Protein AF-A0A1Q3CT31-F1 (afdb_monomer)

Sequence (196 aa):
MGNCLRGSKNRRSTAGIAPYDNIRNSIVVDLRSGPEGCLLTTYIRFALEYKYASYRILPGYERPAVSIGTETVSGGREAMLRLIESRFPEPRFKDSNESLEETTPLVVRVAWLQHSSIVVHLGCFVRWTEDLSTRGGLWSVDPAVGSPRMEVRKFEEFYSVLLEVMLEHAQMEERVIFPLLTKADPDNSYIYIYNL

Organism: Cephalotus follicularis (NCBI:txid3775)

Mean predicted aligned error: 11.55 Å

Foldseek 3Di:
DDDDDDDDDDDPPPPPFDCVCLLEPPWEKEKADEPPPPLLSLLLVLLCLLLSYHYDYDHDYHWIWIDTPPDIDTHDSVVSSVVCCVVRVPPPPPPCPPPAPPPRDSLVSSLVSLVSSLVVLVVSLVVLVVVLVVCPPPQPADVVCGGPVSNVVVSVVSVVSSVVSVVVNVVSCVPPVLVVVCVVPVVCNVVVVPPD

Structure (mmCIF, N/CA/C/O backbone):
data_AF-A0A1Q3CT31-F1
#
_entry.id   AF-A0A1Q3CT31-F1
#
loop_
_atom_site.group_PDB
_atom_site.id
_atom_site.type_symbol
_atom_site.label_atom_id
_atom_site.label_alt_id
_atom_site.label_comp_id
_atom_site.label_asym_id
_atom_site.label_entity_id
_atom_site.label_seq_id
_atom_site.pdbx_PDB_ins_code
_atom_site.Cartn_x
_atom_site.Cartn_y
_atom_site.Cartn_z
_atom_site.occupancy
_atom_site.B_iso_or_equiv
_atom_site.auth_seq_id
_atom_site.auth_comp_id
_atom_site.auth_asym_id
_atom_site.auth_atom_id
_atom_site.pdbx_PDB_model_num
ATOM 1 N N . MET A 1 1 ? 13.045 -0.557 -62.867 1.00 42.22 1 MET A N 1
ATOM 2 C CA . MET A 1 1 ? 13.213 -1.203 -61.546 1.00 42.22 1 MET A CA 1
ATOM 3 C C . MET A 1 1 ? 12.584 -0.264 -60.513 1.00 42.22 1 MET A C 1
ATOM 5 O O . MET A 1 1 ? 13.185 0.751 -60.227 1.00 42.22 1 MET A O 1
ATOM 9 N N . GLY A 1 2 ? 11.346 -0.372 -60.036 1.00 33.56 2 GLY A N 1
ATOM 10 C CA . GLY A 1 2 ? 10.406 -1.487 -59.998 1.00 33.56 2 GLY A CA 1
ATOM 11 C C . GLY A 1 2 ? 10.249 -2.029 -58.571 1.00 33.56 2 GLY A C 1
ATOM 12 O O . GLY A 1 2 ? 10.716 -3.134 -58.364 1.00 33.56 2 GLY A O 1
ATOM 13 N N . ASN A 1 3 ? 9.596 -1.250 -57.681 1.00 39.12 3 ASN A N 1
ATOM 14 C CA . ASN A 1 3 ? 8.862 -1.622 -56.443 1.00 39.12 3 ASN A CA 1
ATOM 15 C C . ASN A 1 3 ? 9.601 -2.463 -55.366 1.00 39.12 3 ASN A C 1
ATOM 17 O O . ASN A 1 3 ? 10.526 -3.193 -55.656 1.00 39.12 3 ASN A O 1
ATOM 21 N N . CYS A 1 4 ? 9.270 -2.525 -54.076 1.00 35.66 4 CYS A N 1
ATOM 22 C CA . CYS A 1 4 ? 8.401 -1.842 -53.117 1.00 35.66 4 CYS A CA 1
ATOM 23 C C . CYS A 1 4 ? 8.688 -2.564 -51.788 1.00 35.66 4 CYS A C 1
ATOM 25 O O . CYS A 1 4 ? 8.508 -3.771 -51.759 1.00 35.66 4 CYS A O 1
ATOM 27 N N . LEU A 1 5 ? 8.999 -1.868 -50.691 1.00 40.53 5 LEU A N 1
ATOM 28 C CA . LEU A 1 5 ? 8.470 -2.231 -49.368 1.00 40.53 5 LEU A CA 1
ATOM 29 C C . LEU A 1 5 ? 8.248 -0.950 -48.563 1.00 40.53 5 LEU A C 1
ATOM 31 O O . LEU A 1 5 ? 9.139 -0.352 -47.969 1.00 40.53 5 LEU A O 1
ATOM 35 N N . ARG A 1 6 ? 6.992 -0.519 -48.627 1.00 43.38 6 ARG A N 1
ATOM 36 C CA . ARG A 1 6 ? 6.331 0.397 -47.708 1.00 43.38 6 ARG A CA 1
ATOM 37 C C . ARG A 1 6 ? 5.970 -0.425 -46.461 1.00 43.38 6 ARG A C 1
ATOM 39 O O . ARG A 1 6 ? 5.387 -1.492 -46.611 1.00 43.38 6 ARG A O 1
ATOM 46 N N . GLY A 1 7 ? 6.257 0.092 -45.269 1.00 29.03 7 GLY A N 1
ATOM 47 C CA . GLY A 1 7 ? 5.858 -0.483 -43.974 1.00 29.03 7 GLY A CA 1
ATOM 48 C C . GLY A 1 7 ? 7.046 -0.438 -43.011 1.00 29.03 7 GLY A C 1
ATOM 49 O O . GLY A 1 7 ? 8.056 -1.057 -43.281 1.00 29.03 7 GLY A O 1
ATOM 50 N N . SER A 1 8 ? 7.081 0.327 -41.925 1.00 32.81 8 SER A N 1
ATOM 51 C CA . SER A 1 8 ? 6.016 0.784 -41.043 1.00 32.81 8 SER A CA 1
ATOM 52 C C . SER A 1 8 ? 6.408 2.143 -40.446 1.00 32.81 8 SER A C 1
ATOM 54 O O . SER A 1 8 ? 7.453 2.275 -39.814 1.00 32.81 8 SER A O 1
ATOM 56 N N . LYS A 1 9 ? 5.553 3.160 -40.610 1.00 42.78 9 LYS A N 1
ATOM 57 C CA . LYS A 1 9 ? 5.386 4.171 -39.559 1.00 42.78 9 LYS A CA 1
ATOM 58 C C . LYS A 1 9 ? 4.711 3.443 -38.391 1.00 42.78 9 LYS A C 1
ATOM 60 O O . LYS A 1 9 ? 3.714 2.776 -38.643 1.00 42.78 9 LYS A O 1
ATOM 65 N N . ASN A 1 10 ? 5.206 3.638 -37.166 1.00 35.88 10 ASN A N 1
ATOM 66 C CA . ASN A 1 10 ? 4.817 2.986 -35.897 1.00 35.88 10 ASN A CA 1
ATOM 67 C C . ASN A 1 10 ? 5.681 1.747 -35.602 1.00 35.88 10 ASN A C 1
ATOM 69 O O . ASN A 1 10 ? 5.780 0.849 -36.427 1.00 35.88 10 ASN A O 1
ATOM 73 N N . ARG A 1 11 ? 6.352 1.629 -34.457 1.00 37.84 11 ARG A N 1
ATOM 74 C CA . ARG A 1 11 ? 6.007 2.116 -33.120 1.00 37.84 11 ARG A CA 1
ATOM 75 C C . ARG A 1 11 ? 7.223 2.779 -32.463 1.00 37.84 11 ARG A C 1
ATOM 77 O O . ARG A 1 11 ? 8.225 2.119 -32.224 1.00 37.84 11 ARG A O 1
ATOM 84 N N . ARG A 1 12 ? 7.080 4.028 -32.009 1.00 39.06 12 ARG A N 1
ATOM 85 C CA . ARG A 1 12 ? 7.527 4.296 -30.637 1.00 39.06 12 ARG A CA 1
ATOM 86 C C . ARG A 1 12 ? 6.711 3.325 -29.788 1.00 39.06 12 ARG A C 1
ATOM 88 O O . ARG A 1 12 ? 5.514 3.547 -29.641 1.00 39.06 12 ARG A O 1
ATOM 95 N N . SER A 1 13 ? 7.284 2.215 -29.343 1.00 32.41 13 SER A N 1
ATOM 96 C CA . SER A 1 13 ? 6.741 1.532 -28.167 1.00 32.41 13 SER A CA 1
ATOM 97 C C . SER A 1 13 ? 7.065 2.504 -27.028 1.00 32.41 13 SER A C 1
ATOM 99 O O . SER A 1 13 ? 8.228 2.639 -26.684 1.00 32.41 13 SER A O 1
ATOM 101 N N . THR A 1 14 ? 6.222 3.475 -26.649 1.00 44.88 14 THR A N 1
ATOM 102 C CA . THR A 1 14 ? 4.917 3.334 -25.969 1.00 44.88 14 THR A CA 1
ATOM 103 C C . THR A 1 14 ? 4.876 2.189 -24.977 1.00 44.88 14 THR A C 1
ATOM 105 O O . THR A 1 14 ? 3.995 1.345 -24.967 1.00 44.88 14 THR A O 1
ATOM 108 N N . ALA A 1 15 ? 5.847 2.244 -24.085 1.00 34.91 15 ALA A N 1
ATOM 109 C CA . ALA A 1 15 ? 5.755 1.729 -22.743 1.00 34.91 15 ALA A CA 1
ATOM 110 C C . ALA A 1 15 ? 6.447 2.817 -21.901 1.00 34.91 15 ALA A C 1
ATOM 112 O O . ALA A 1 15 ? 7.657 2.828 -21.793 1.00 34.91 15 ALA A O 1
ATOM 113 N N . GLY A 1 16 ? 5.796 3.839 -21.338 1.00 40.78 16 GLY A N 1
ATOM 114 C CA . GLY A 1 16 ? 4.698 3.699 -20.376 1.00 40.78 16 GLY A CA 1
ATOM 115 C C . GLY A 1 16 ? 4.977 2.671 -19.266 1.00 40.78 16 GLY A C 1
ATOM 116 O O . GLY A 1 16 ? 4.060 2.294 -18.548 1.00 40.78 16 GLY A O 1
ATOM 117 N N . ILE A 1 17 ? 6.197 2.130 -19.196 1.00 45.19 17 ILE A N 1
ATOM 118 C CA . ILE A 1 17 ? 6.613 1.024 -18.336 1.00 45.19 17 ILE A CA 1
ATOM 119 C C . ILE A 1 17 ? 8.055 1.321 -17.934 1.00 45.19 17 ILE A C 1
ATOM 121 O O . ILE A 1 17 ? 8.998 0.638 -18.305 1.00 45.19 17 ILE A O 1
ATOM 125 N N . ALA A 1 18 ? 8.238 2.399 -17.191 1.00 42.25 18 ALA A N 1
ATOM 126 C CA . ALA A 1 18 ? 9.192 2.333 -16.110 1.00 42.25 18 ALA A CA 1
ATOM 127 C C . ALA A 1 18 ? 8.338 2.480 -14.853 1.00 42.25 18 ALA A C 1
ATOM 129 O O . ALA A 1 18 ? 7.886 3.586 -14.558 1.00 42.25 18 ALA A O 1
ATOM 130 N N . PRO A 1 19 ? 8.103 1.392 -14.099 1.00 47.16 19 PRO A N 1
ATOM 131 C CA . PRO A 1 19 ? 7.555 1.486 -12.750 1.00 47.16 19 PRO A CA 1
ATOM 132 C C . PRO A 1 19 ? 8.351 2.478 -11.896 1.00 47.16 19 PRO A C 1
ATOM 134 O O . PRO A 1 19 ? 7.841 2.970 -10.905 1.00 47.16 19 PRO A O 1
ATOM 137 N N . TYR A 1 20 ? 9.577 2.823 -12.305 1.00 46.69 20 TYR A N 1
ATOM 138 C CA . TYR A 1 20 ? 10.439 3.771 -11.623 1.00 46.69 20 TYR A CA 1
ATOM 139 C C . TYR A 1 20 ? 9.882 5.191 -11.465 1.00 46.69 20 TYR A C 1
ATOM 141 O O . TYR A 1 20 ? 10.149 5.784 -10.425 1.00 46.69 20 TYR A O 1
ATOM 149 N N . ASP A 1 21 ? 9.079 5.720 -12.397 1.00 47.88 21 ASP A N 1
ATOM 150 C CA . ASP A 1 21 ? 8.430 7.025 -12.155 1.00 47.88 21 ASP A CA 1
ATOM 151 C C . ASP A 1 21 ? 7.413 6.938 -10.998 1.00 47.88 21 ASP A C 1
ATOM 153 O O . ASP A 1 21 ? 7.149 7.932 -10.327 1.00 47.88 21 ASP A O 1
ATOM 157 N N . ASN A 1 22 ? 6.911 5.731 -10.711 1.00 49.31 22 ASN A N 1
ATOM 158 C CA . ASN A 1 22 ? 5.954 5.451 -9.643 1.00 49.31 22 ASN A CA 1
ATOM 159 C C . ASN A 1 22 ? 6.570 4.813 -8.393 1.00 49.31 22 ASN A C 1
ATOM 161 O O . ASN A 1 22 ? 5.902 4.807 -7.369 1.00 49.31 22 ASN A O 1
ATOM 165 N N . ILE A 1 23 ? 7.799 4.273 -8.429 1.00 49.97 23 ILE A N 1
ATOM 166 C CA . ILE A 1 23 ? 8.351 3.502 -7.295 1.00 49.97 23 ILE A CA 1
ATOM 167 C C . ILE A 1 23 ? 8.388 4.349 -6.030 1.00 49.97 23 ILE A C 1
ATOM 169 O O . ILE A 1 23 ? 8.163 3.815 -4.949 1.00 49.97 23 ILE A O 1
ATOM 173 N N . ARG A 1 24 ? 8.610 5.657 -6.173 1.00 52.78 24 ARG A N 1
ATOM 174 C CA . ARG A 1 24 ? 8.421 6.650 -5.123 1.00 52.78 24 ARG A CA 1
ATOM 175 C C . ARG A 1 24 ? 8.200 7.999 -5.781 1.00 52.78 24 ARG A C 1
ATOM 177 O O . ARG A 1 24 ? 9.162 8.674 -6.144 1.00 52.78 24 ARG A O 1
ATOM 184 N N . ASN A 1 25 ? 6.941 8.416 -5.897 1.00 58.66 25 ASN A N 1
ATOM 185 C CA . ASN A 1 25 ? 6.631 9.830 -6.105 1.00 58.66 25 ASN A CA 1
ATOM 186 C C . ASN A 1 25 ? 7.507 10.659 -5.148 1.00 58.66 25 ASN A C 1
ATOM 188 O O . ASN A 1 25 ? 7.618 10.332 -3.961 1.00 58.66 25 ASN A O 1
ATOM 192 N N . SER A 1 26 ? 8.149 11.714 -5.663 1.00 65.81 26 SER A N 1
ATOM 193 C CA . SER A 1 26 ? 9.038 12.585 -4.869 1.00 65.81 26 SER A CA 1
ATOM 194 C C . SER A 1 26 ? 8.316 13.241 -3.688 1.00 65.81 26 SER A C 1
ATOM 196 O O . SER A 1 26 ? 8.937 13.704 -2.731 1.00 65.81 26 SER A O 1
ATOM 198 N N . ILE A 1 27 ? 6.987 13.255 -3.753 1.00 81.62 27 ILE A N 1
ATOM 199 C CA . ILE A 1 27 ? 6.090 13.661 -2.689 1.00 81.62 27 ILE A CA 1
ATOM 200 C C . ILE A 1 27 ? 6.097 12.584 -1.600 1.00 81.62 27 ILE A C 1
ATOM 202 O O . ILE A 1 27 ? 5.496 11.521 -1.749 1.00 81.62 27 ILE A O 1
ATOM 206 N N . VAL A 1 28 ? 6.758 12.891 -0.485 1.00 89.00 28 VAL A N 1
ATOM 207 C CA . VAL A 1 28 ? 6.693 12.088 0.739 1.00 89.00 28 VAL A CA 1
ATOM 208 C C . VAL A 1 28 ? 5.442 12.470 1.524 1.00 89.00 28 VAL A C 1
ATOM 210 O O . VAL A 1 28 ? 5.220 13.645 1.818 1.00 89.00 28 VAL A O 1
ATOM 213 N N . VAL A 1 29 ? 4.637 11.467 1.858 1.00 93.25 29 VAL A N 1
ATOM 214 C CA . VAL A 1 29 ? 3.442 11.592 2.691 1.00 93.25 29 VAL A CA 1
ATOM 215 C C . VAL A 1 29 ? 3.791 11.331 4.151 1.00 93.25 29 VAL A C 1
ATOM 217 O O . VAL A 1 29 ? 4.408 10.321 4.490 1.00 93.25 29 VAL A O 1
ATOM 220 N N . ASP A 1 30 ? 3.337 12.210 5.034 1.00 94.75 30 ASP A N 1
ATOM 221 C CA . ASP A 1 30 ? 3.492 12.030 6.472 1.00 94.75 30 ASP A CA 1
ATOM 222 C C . ASP A 1 30 ? 2.189 11.454 7.034 1.00 94.75 30 ASP A C 1
ATOM 224 O O . ASP A 1 30 ? 1.162 12.138 7.096 1.00 94.75 30 ASP A O 1
ATOM 228 N N . LEU A 1 31 ? 2.226 10.184 7.440 1.00 94.56 31 LEU A N 1
ATOM 229 C CA . LEU A 1 31 ? 1.120 9.518 8.122 1.00 94.56 31 LEU A CA 1
ATOM 230 C C . LEU A 1 31 ? 1.353 9.590 9.631 1.00 94.56 31 LEU A C 1
ATOM 232 O O . LEU A 1 31 ? 2.169 8.853 10.180 1.00 94.56 31 LEU A O 1
ATOM 236 N N . ARG A 1 32 ? 0.616 10.456 10.324 1.00 94.00 32 ARG A N 1
ATOM 237 C CA . ARG A 1 32 ? 0.554 10.435 11.789 1.00 94.00 32 ARG A CA 1
ATOM 238 C C . ARG A 1 32 ? -0.312 9.268 12.239 1.00 94.00 32 ARG A C 1
ATOM 240 O O . ARG A 1 32 ? -1.479 9.182 11.848 1.00 94.00 32 ARG A O 1
ATOM 247 N N . SER A 1 33 ? 0.259 8.379 13.045 1.00 90.62 33 SER A N 1
ATOM 248 C CA . SER A 1 33 ? -0.446 7.227 13.596 1.00 90.62 33 SER A CA 1
ATOM 249 C C . SER A 1 33 ? -1.538 7.665 14.574 1.00 90.62 33 SER A C 1
ATOM 251 O O . SER A 1 33 ? -1.425 8.688 15.244 1.00 90.62 33 SER A O 1
ATOM 253 N N . GLY A 1 34 ? -2.621 6.898 14.649 1.00 88.56 34 GLY A N 1
ATOM 254 C CA . GLY A 1 34 ? -3.555 6.981 15.765 1.00 88.56 34 GLY A CA 1
ATOM 255 C C . GLY A 1 34 ? -3.029 6.224 16.990 1.00 88.56 34 GLY A C 1
ATOM 256 O O . GLY A 1 34 ? -1.863 5.819 17.008 1.00 88.56 34 GLY A O 1
ATOM 257 N N . PRO A 1 35 ? -3.904 5.984 17.982 1.00 86.62 35 PRO A N 1
ATOM 258 C CA . PRO A 1 35 ? -3.625 5.082 19.095 1.00 86.62 35 PRO A CA 1
ATOM 259 C C . PRO A 1 35 ? -3.160 3.696 18.623 1.00 86.62 35 PRO A C 1
ATOM 261 O O . PRO A 1 35 ? -3.429 3.288 17.489 1.00 86.62 35 PRO A O 1
ATOM 264 N N . GLU A 1 36 ? -2.482 2.956 19.499 1.00 85.56 36 GLU A N 1
ATOM 265 C CA . GLU A 1 36 ? -1.985 1.613 19.191 1.00 85.56 36 GLU A CA 1
ATOM 266 C C . GLU A 1 36 ? -3.111 0.698 18.674 1.00 85.56 36 GLU A C 1
ATOM 268 O O . GLU A 1 36 ? -4.224 0.690 19.200 1.00 85.56 36 GLU A O 1
ATOM 273 N N . GLY A 1 37 ? -2.843 -0.030 17.586 1.00 80.12 37 GLY A N 1
ATOM 274 C CA . GLY A 1 37 ? -3.835 -0.894 16.938 1.00 80.12 37 GLY A CA 1
ATOM 275 C C . GLY A 1 37 ? -4.917 -0.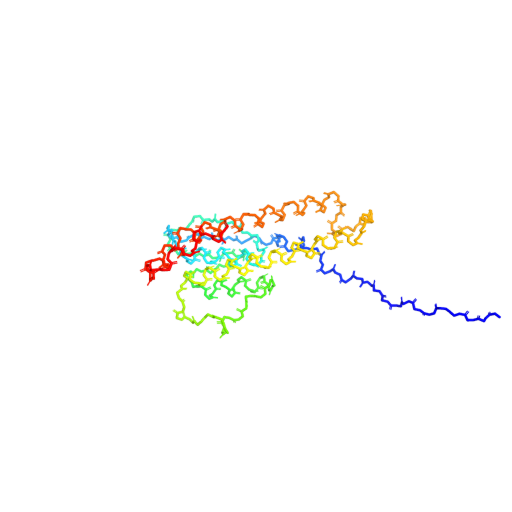164 16.126 1.00 80.12 37 GLY A C 1
ATOM 276 O O . GLY A 1 37 ? -5.901 -0.788 15.726 1.00 80.12 37 GLY A O 1
ATOM 277 N N . CYS A 1 38 ? -4.776 1.140 15.852 1.00 86.62 38 CYS A N 1
ATOM 278 C CA . CYS A 1 38 ? -5.758 1.890 15.066 1.00 86.62 38 CYS A CA 1
ATOM 279 C C . CYS A 1 38 ? -5.899 1.350 13.628 1.00 86.62 38 CYS A C 1
ATOM 281 O O . CYS A 1 38 ? -5.065 1.611 12.758 1.00 86.62 38 CYS A O 1
ATOM 283 N N . LEU A 1 39 ? -7.024 0.679 13.347 1.00 86.94 39 LEU A N 1
ATOM 284 C CA . LEU A 1 39 ? -7.344 0.141 12.017 1.00 86.94 39 LEU A CA 1
ATOM 285 C C . LEU A 1 39 ? -7.366 1.208 10.921 1.00 86.94 39 LEU A C 1
ATOM 287 O O . LEU A 1 39 ? -7.046 0.904 9.777 1.00 86.94 39 LEU A O 1
ATOM 291 N N . LEU A 1 40 ? -7.725 2.454 11.249 1.00 89.25 40 LEU A N 1
ATOM 292 C CA . LEU A 1 40 ? -7.707 3.544 10.276 1.00 89.25 40 LEU A CA 1
ATOM 293 C C . LEU A 1 40 ? -6.274 3.889 9.848 1.00 89.25 40 LEU A C 1
ATOM 295 O O . LEU A 1 40 ? -6.040 4.091 8.662 1.00 89.25 40 LEU A O 1
ATOM 299 N N . THR A 1 41 ? -5.306 3.905 10.771 1.00 91.88 41 THR A N 1
ATOM 300 C CA . THR A 1 41 ? -3.888 4.087 10.416 1.00 91.88 41 THR A CA 1
ATOM 301 C C . THR A 1 41 ? -3.417 2.975 9.492 1.00 91.88 41 THR A C 1
ATOM 303 O O . THR A 1 41 ? -2.840 3.264 8.448 1.00 91.88 41 THR A O 1
ATOM 306 N N . THR A 1 42 ? -3.722 1.721 9.832 1.00 90.00 42 THR A N 1
ATOM 307 C CA . THR A 1 42 ? -3.370 0.560 9.006 1.00 90.00 42 THR A CA 1
ATOM 308 C C . THR A 1 42 ? -4.014 0.631 7.623 1.00 90.00 42 THR A C 1
ATOM 310 O O . THR A 1 42 ? -3.343 0.436 6.614 1.00 90.00 42 THR A O 1
ATOM 313 N N . TYR A 1 43 ? -5.300 0.976 7.559 1.00 90.94 43 TYR A N 1
ATOM 314 C CA . TYR A 1 43 ? -6.034 1.125 6.307 1.00 90.94 43 TYR A CA 1
ATOM 315 C C . TYR A 1 43 ? -5.423 2.207 5.408 1.00 90.94 43 TYR A C 1
ATOM 317 O O . TYR A 1 43 ? -5.198 1.974 4.224 1.00 90.94 43 TYR A O 1
ATOM 325 N N . ILE A 1 44 ? -5.112 3.380 5.966 1.00 93.12 44 ILE A N 1
ATOM 326 C CA . ILE A 1 44 ? -4.493 4.475 5.211 1.00 93.12 44 ILE A CA 1
ATOM 327 C C . ILE A 1 44 ? -3.068 4.123 4.778 1.00 93.12 44 ILE A C 1
ATOM 329 O O . ILE A 1 44 ? -2.679 4.466 3.664 1.00 93.12 44 ILE A O 1
ATOM 333 N N . ARG A 1 45 ? -2.306 3.398 5.603 1.00 92.25 45 ARG A N 1
ATOM 334 C CA . ARG A 1 45 ? -0.985 2.886 5.222 1.00 92.25 45 ARG A CA 1
ATOM 335 C C . ARG A 1 45 ? -1.072 1.997 3.979 1.00 92.25 45 ARG A C 1
ATOM 337 O O . ARG A 1 45 ? -0.386 2.262 2.998 1.00 92.25 45 ARG A O 1
ATOM 344 N N . PHE A 1 46 ? -1.985 1.027 3.970 1.00 89.69 46 PHE A N 1
ATOM 345 C CA . PHE A 1 46 ? -2.201 0.178 2.796 1.00 89.69 46 PHE A CA 1
ATOM 346 C C . PHE A 1 46 ? -2.739 0.951 1.589 1.00 89.69 46 PHE A C 1
ATOM 348 O O . PHE A 1 46 ? -2.422 0.615 0.452 1.00 89.69 46 PHE A O 1
ATOM 355 N N . ALA A 1 47 ? -3.509 2.018 1.811 1.00 91.25 47 ALA A N 1
ATOM 356 C CA . ALA A 1 47 ? -3.944 2.901 0.734 1.00 91.25 47 ALA A CA 1
ATOM 357 C C . ALA A 1 47 ? -2.758 3.617 0.073 1.00 91.25 47 ALA A C 1
ATOM 359 O O . ALA A 1 47 ? -2.727 3.745 -1.147 1.00 91.25 47 ALA A O 1
ATOM 360 N N . LEU A 1 48 ? -1.773 4.052 0.862 1.00 91.31 48 LEU A N 1
ATOM 361 C CA . LEU A 1 48 ? -0.538 4.654 0.357 1.00 91.31 48 LEU A CA 1
ATOM 362 C C . LEU A 1 48 ? 0.314 3.633 -0.407 1.00 91.31 48 LEU A C 1
ATOM 364 O O . LEU A 1 48 ? 0.819 3.957 -1.478 1.00 91.31 48 LEU A O 1
ATOM 368 N N . GLU A 1 49 ? 0.412 2.399 0.088 1.00 87.44 49 GLU A N 1
ATOM 369 C CA . GLU A 1 49 ? 1.113 1.308 -0.605 1.00 87.44 49 GLU A CA 1
ATOM 370 C C . GLU A 1 49 ? 0.448 0.960 -1.939 1.00 87.44 49 GLU A C 1
ATOM 372 O O . GLU A 1 49 ? 1.124 0.917 -2.962 1.00 87.44 49 GLU A O 1
ATOM 377 N N . TYR A 1 50 ? -0.882 0.819 -1.968 1.00 87.06 50 TYR A N 1
ATOM 378 C CA . TYR A 1 50 ? -1.645 0.613 -3.205 1.00 87.06 50 TYR A CA 1
ATOM 379 C C . TYR A 1 50 ? -1.377 1.715 -4.242 1.00 87.06 50 TYR A C 1
ATOM 381 O O . TYR A 1 50 ? -1.360 1.456 -5.443 1.00 87.06 50 TYR A O 1
ATOM 389 N N . LYS A 1 51 ? -1.137 2.945 -3.773 1.00 86.94 51 LYS A N 1
ATOM 390 C CA . LYS A 1 51 ? -0.816 4.117 -4.594 1.00 86.94 51 LYS A CA 1
ATOM 391 C C . LYS A 1 51 ? 0.663 4.256 -4.956 1.00 86.94 51 LYS A C 1
ATOM 3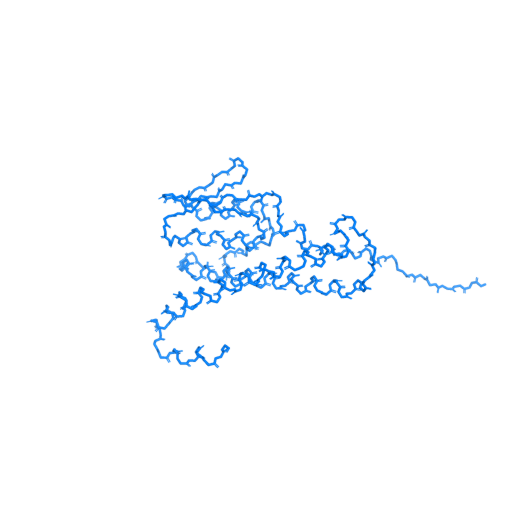93 O O . LYS A 1 51 ? 1.021 5.249 -5.586 1.00 86.94 51 LYS A O 1
ATOM 398 N N . TYR A 1 52 ? 1.518 3.320 -4.542 1.00 83.00 52 TYR A N 1
ATOM 399 C CA . TYR A 1 52 ? 2.976 3.429 -4.663 1.00 83.00 52 TYR A CA 1
ATOM 400 C C . TYR A 1 52 ? 3.535 4.734 -4.063 1.00 83.00 52 TYR A C 1
ATOM 402 O O . TYR A 1 52 ? 4.544 5.287 -4.507 1.00 83.00 52 TYR A O 1
ATOM 410 N N . ALA A 1 53 ? 2.849 5.281 -3.058 1.00 86.31 53 ALA A N 1
ATOM 411 C CA . ALA A 1 53 ? 3.229 6.543 -2.458 1.00 86.31 53 ALA A CA 1
ATOM 412 C C . ALA A 1 53 ? 4.430 6.347 -1.528 1.00 86.31 53 ALA A C 1
ATOM 414 O O . ALA A 1 53 ? 4.455 5.450 -0.686 1.00 86.31 53 ALA A O 1
ATOM 415 N N . SER A 1 54 ? 5.404 7.251 -1.614 1.00 86.50 54 SER A N 1
ATOM 416 C CA . SER A 1 54 ? 6.421 7.392 -0.574 1.00 86.50 54 SER A CA 1
ATOM 417 C C . SER A 1 54 ? 5.762 7.903 0.692 1.00 86.50 54 SER A C 1
ATOM 419 O O . SER A 1 54 ? 5.147 8.968 0.668 1.00 86.50 54 SER A O 1
ATOM 421 N N . TYR A 1 55 ? 5.934 7.216 1.814 1.00 90.81 55 TYR A N 1
ATOM 422 C CA . TYR A 1 55 ? 5.420 7.709 3.082 1.00 90.81 55 TYR A CA 1
ATOM 423 C C . TYR A 1 55 ? 6.366 7.430 4.244 1.00 90.81 55 TYR A C 1
ATOM 425 O O . TYR A 1 55 ? 7.250 6.575 4.168 1.00 90.81 55 TYR A O 1
ATOM 433 N N . ARG A 1 56 ? 6.166 8.167 5.335 1.00 92.31 56 ARG A N 1
ATOM 434 C CA . ARG A 1 56 ? 6.750 7.873 6.645 1.00 92.31 56 ARG A CA 1
ATOM 435 C C . ARG A 1 56 ? 5.674 7.915 7.710 1.00 92.31 56 ARG A C 1
ATOM 437 O O . ARG A 1 56 ? 4.736 8.710 7.635 1.00 92.31 56 ARG A O 1
ATOM 444 N N . ILE A 1 57 ? 5.836 7.057 8.704 1.00 91.25 57 ILE A N 1
ATOM 445 C CA . ILE A 1 57 ? 4.932 6.986 9.843 1.00 91.25 57 ILE A CA 1
ATOM 446 C C . ILE A 1 57 ? 5.511 7.854 10.955 1.00 91.25 57 ILE A C 1
ATOM 448 O O . ILE A 1 57 ? 6.657 7.674 11.366 1.00 91.25 57 ILE A O 1
ATOM 452 N N . LEU A 1 58 ? 4.720 8.815 11.420 1.00 92.06 58 LEU A N 1
ATOM 453 C CA . LEU A 1 58 ? 5.040 9.686 12.544 1.00 92.06 58 LEU A CA 1
ATOM 454 C C . LEU A 1 58 ? 4.179 9.291 13.747 1.00 92.06 58 LEU A C 1
ATOM 456 O O . LEU A 1 58 ? 3.005 8.963 13.558 1.00 92.06 58 LEU A O 1
ATOM 460 N N . PRO A 1 59 ? 4.706 9.358 14.980 1.00 87.19 59 PRO A N 1
ATOM 461 C CA . PRO A 1 59 ? 3.898 9.101 16.161 1.00 87.19 59 PRO A CA 1
ATOM 462 C C . PRO A 1 59 ? 2.785 10.150 16.266 1.00 87.19 59 PRO A C 1
ATOM 464 O O . PRO A 1 59 ? 3.029 11.356 16.185 1.00 87.19 59 PRO A O 1
ATOM 467 N N . GLY A 1 60 ? 1.554 9.688 16.447 1.00 78.19 60 GLY A N 1
ATOM 468 C CA . GLY A 1 60 ? 0.418 10.518 16.827 1.00 78.19 60 GLY A CA 1
ATOM 469 C C . GLY A 1 60 ? -0.326 9.898 18.006 1.00 78.19 60 GLY A C 1
ATOM 470 O O . GLY A 1 60 ? -0.285 8.688 18.215 1.00 78.19 60 GLY A O 1
ATOM 471 N N . TYR A 1 61 ? -0.961 10.750 18.815 1.00 69.12 61 TYR A N 1
ATOM 472 C CA . TYR A 1 61 ? -1.501 10.351 20.121 1.00 69.12 61 TYR A CA 1
ATOM 473 C C . TYR A 1 61 ? -3.031 10.317 20.182 1.00 69.12 61 TYR A C 1
ATOM 475 O O . TYR A 1 61 ? -3.587 9.674 21.063 1.00 69.12 61 TYR A O 1
ATOM 483 N N . GLU A 1 62 ? -3.727 10.972 19.248 1.00 79.62 62 GLU A N 1
ATOM 484 C CA . GLU A 1 62 ? -5.188 11.115 19.327 1.00 79.62 62 GLU A CA 1
ATOM 485 C C . GLU A 1 62 ? -5.906 10.599 18.086 1.00 79.62 62 GLU A C 1
ATOM 487 O O . GLU A 1 62 ? -6.777 9.735 18.175 1.00 79.62 62 GLU A O 1
ATOM 492 N N . ARG A 1 63 ? -5.567 11.135 16.910 1.00 85.94 63 ARG A N 1
ATOM 493 C CA . ARG A 1 63 ? -6.259 10.820 15.660 1.00 85.94 63 ARG A CA 1
ATOM 494 C C . ARG A 1 63 ? -5.263 10.649 14.524 1.00 85.94 63 ARG A C 1
ATOM 496 O O . ARG A 1 63 ? -4.362 11.484 14.405 1.00 85.94 63 ARG A O 1
ATOM 503 N N . PRO A 1 64 ? -5.455 9.634 13.661 1.00 91.25 64 PRO A N 1
ATOM 504 C CA . PRO A 1 64 ? -4.674 9.518 12.444 1.00 91.25 64 PRO A CA 1
ATOM 505 C C . PRO A 1 64 ? -4.784 10.796 11.616 1.00 91.25 64 PRO A C 1
ATOM 507 O O . PRO A 1 64 ? -5.855 11.413 11.554 1.00 91.25 64 PRO A O 1
ATOM 510 N N . ALA A 1 65 ? -3.687 11.189 10.979 1.00 93.38 65 ALA A N 1
ATOM 511 C CA . ALA A 1 65 ? -3.677 12.320 10.065 1.00 93.38 65 ALA A CA 1
ATOM 512 C C . ALA A 1 65 ? -2.732 12.069 8.894 1.00 93.38 65 ALA A C 1
ATOM 514 O O . ALA A 1 65 ? -1.674 11.468 9.063 1.00 93.38 65 ALA A O 1
ATOM 515 N N . VAL A 1 66 ? -3.115 12.562 7.722 1.00 95.00 66 VAL A N 1
ATOM 516 C CA . VAL A 1 66 ? -2.306 12.525 6.505 1.00 95.00 66 VAL A CA 1
ATOM 517 C C . VAL A 1 66 ? -1.893 13.948 6.178 1.00 95.00 66 VAL A C 1
ATOM 519 O O . VAL A 1 66 ? -2.748 14.830 6.070 1.00 95.00 66 VAL A O 1
ATOM 522 N N . SER A 1 67 ? -0.593 14.161 6.020 1.00 93.81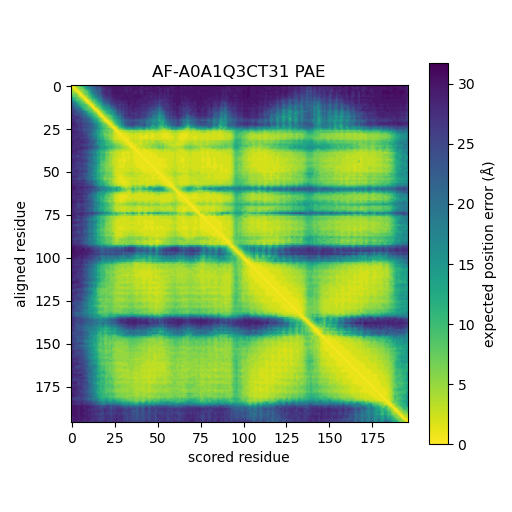 67 SER A N 1
ATOM 523 C CA . SER A 1 67 ? -0.024 15.438 5.605 1.00 93.81 67 SER A CA 1
ATOM 524 C C . SER A 1 67 ? 0.743 15.261 4.294 1.00 93.81 67 SER A C 1
ATOM 526 O O . SER A 1 67 ? 1.581 14.368 4.170 1.00 93.81 67 SER A O 1
ATOM 528 N N . ILE A 1 68 ? 0.436 16.104 3.306 1.00 92.88 68 ILE A N 1
ATOM 529 C CA . ILE A 1 68 ? 1.084 16.115 1.989 1.00 92.88 68 ILE A CA 1
ATOM 530 C C . ILE A 1 68 ? 1.440 17.564 1.655 1.00 92.88 68 ILE A C 1
ATOM 532 O O . ILE A 1 68 ? 0.570 18.379 1.345 1.00 92.88 68 ILE A O 1
ATOM 536 N N . GLY A 1 69 ? 2.727 17.905 1.738 1.00 87.19 69 GLY A N 1
ATOM 537 C CA . GLY A 1 69 ? 3.172 19.294 1.613 1.00 87.19 69 GLY A CA 1
ATOM 538 C C . GLY A 1 69 ? 2.595 20.168 2.731 1.00 87.19 69 GLY A C 1
ATOM 539 O O . GLY A 1 69 ? 2.823 19.904 3.908 1.00 87.19 69 GLY A O 1
ATOM 540 N N . THR A 1 70 ? 1.850 21.213 2.371 1.00 87.00 70 THR A N 1
ATOM 541 C CA . THR A 1 70 ? 1.198 22.129 3.327 1.00 87.00 70 THR A CA 1
ATOM 542 C C . THR A 1 70 ? -0.191 21.668 3.764 1.00 87.00 70 THR A C 1
ATOM 544 O O . THR A 1 70 ? -0.758 22.220 4.706 1.00 87.00 70 THR A O 1
ATOM 547 N N . GLU A 1 71 ? -0.756 20.669 3.090 1.00 92.31 71 GLU A N 1
ATOM 548 C CA . GLU A 1 71 ? -2.111 20.197 3.338 1.00 92.31 71 GLU A CA 1
ATOM 549 C C . GLU A 1 71 ? -2.105 19.088 4.389 1.00 92.31 71 GLU A C 1
ATOM 551 O O . GLU A 1 71 ? -1.256 18.198 4.372 1.00 92.31 71 GLU A O 1
ATOM 556 N N . THR A 1 72 ? -3.039 19.148 5.335 1.00 93.06 72 THR A N 1
ATOM 557 C CA . THR A 1 72 ? -3.171 18.168 6.416 1.00 93.06 72 THR A CA 1
ATOM 558 C C . THR A 1 72 ? -4.636 17.866 6.666 1.00 93.06 72 THR A C 1
ATOM 560 O O . THR A 1 72 ? -5.430 18.775 6.894 1.00 93.06 72 THR A O 1
ATOM 563 N N . VAL A 1 73 ? -4.972 16.580 6.713 1.00 93.00 73 VAL A N 1
ATOM 564 C CA . VAL A 1 73 ? -6.314 16.087 7.030 1.00 93.00 73 VAL A CA 1
ATOM 565 C C . VAL A 1 73 ? -6.233 15.122 8.209 1.00 93.00 73 VAL A C 1
ATOM 567 O O . VAL A 1 73 ? -5.382 14.239 8.227 1.00 93.00 73 VAL A O 1
ATOM 570 N N . SER A 1 74 ? -7.126 15.273 9.191 1.00 88.94 74 SER A N 1
ATOM 571 C CA . SER A 1 74 ? -7.193 14.436 10.399 1.00 88.94 74 SER A CA 1
ATOM 572 C C . SER A 1 74 ? -8.567 13.771 10.556 1.00 88.94 74 SER A C 1
ATOM 574 O O . SER A 1 74 ? -9.591 14.327 10.156 1.00 88.94 74 SER A O 1
ATOM 576 N N . GLY A 1 75 ? -8.593 12.578 11.155 1.00 72.56 75 GLY A N 1
ATOM 577 C CA . GLY A 1 75 ? -9.793 11.876 11.629 1.00 72.56 75 GLY A CA 1
ATOM 578 C C . GLY A 1 75 ? -10.637 11.125 10.587 1.00 72.56 75 GLY A C 1
ATOM 579 O O . GLY A 1 75 ? -10.970 9.969 10.823 1.00 72.56 75 GLY A O 1
ATOM 580 N N . GLY A 1 76 ? -11.007 11.739 9.459 1.00 85.56 76 GLY A N 1
ATOM 581 C CA . GLY A 1 76 ? -11.954 11.137 8.501 1.00 85.56 76 GLY A CA 1
ATOM 582 C C . GLY A 1 76 ? -11.294 10.284 7.410 1.00 85.56 76 GLY A C 1
ATOM 583 O O . GLY A 1 76 ? -10.486 10.809 6.642 1.00 85.56 76 GLY A O 1
ATOM 584 N N . ARG A 1 77 ? -11.691 9.006 7.278 1.00 89.31 77 ARG A N 1
ATOM 585 C CA . ARG A 1 77 ? -11.200 8.075 6.237 1.00 89.31 77 ARG A CA 1
ATOM 586 C C . ARG A 1 77 ? -11.370 8.653 4.834 1.00 89.31 77 ARG A C 1
ATOM 588 O O . ARG A 1 77 ? -10.411 8.716 4.073 1.00 89.31 77 ARG A O 1
ATOM 595 N N . GLU A 1 78 ? -12.574 9.103 4.503 1.00 89.12 78 GLU A N 1
ATOM 596 C CA . GLU A 1 78 ? -12.944 9.608 3.176 1.00 89.12 78 GLU A CA 1
ATOM 597 C C . GLU A 1 78 ? -12.146 10.862 2.833 1.00 89.12 78 GLU A C 1
ATOM 599 O O . GLU A 1 78 ? -11.690 11.029 1.707 1.00 89.12 78 GLU A O 1
ATOM 604 N N . ALA A 1 79 ? -11.953 11.746 3.813 1.00 90.75 79 ALA A N 1
ATOM 605 C CA . ALA A 1 79 ? -11.189 12.967 3.619 1.00 90.75 79 ALA A CA 1
ATOM 606 C C . ALA A 1 79 ? -9.709 12.660 3.339 1.00 90.75 79 ALA A C 1
ATOM 608 O O . ALA A 1 79 ? -9.129 13.258 2.435 1.00 90.75 79 ALA A O 1
ATOM 609 N N . MET A 1 80 ? -9.121 11.695 4.056 1.00 92.81 80 MET A N 1
ATOM 610 C CA . MET A 1 80 ? -7.747 11.247 3.808 1.00 92.81 80 MET A CA 1
ATOM 611 C C . MET A 1 80 ? -7.606 10.552 2.454 1.00 92.81 80 MET A C 1
ATOM 613 O O . MET A 1 80 ? -6.677 10.861 1.715 1.00 92.81 80 MET A O 1
ATOM 617 N N . LEU A 1 81 ? -8.535 9.660 2.097 1.00 91.50 81 LEU A N 1
ATOM 618 C CA . LEU A 1 81 ? -8.518 8.989 0.795 1.00 91.50 81 LEU A CA 1
ATOM 619 C C . LEU A 1 81 ? -8.665 9.981 -0.357 1.00 91.50 81 LEU A C 1
ATOM 621 O O . LEU A 1 81 ? -7.942 9.855 -1.336 1.00 91.50 81 LEU A O 1
ATOM 625 N N . ARG A 1 82 ? -9.537 10.991 -0.238 1.00 91.19 82 ARG A N 1
ATOM 626 C CA . ARG A 1 82 ? -9.659 12.052 -1.252 1.00 91.19 82 ARG A CA 1
ATOM 627 C C . ARG A 1 82 ? -8.372 12.856 -1.397 1.00 91.19 82 ARG A C 1
ATOM 629 O O . ARG A 1 82 ? -7.966 13.141 -2.521 1.00 91.19 82 ARG A O 1
ATOM 636 N N . LEU A 1 83 ? -7.725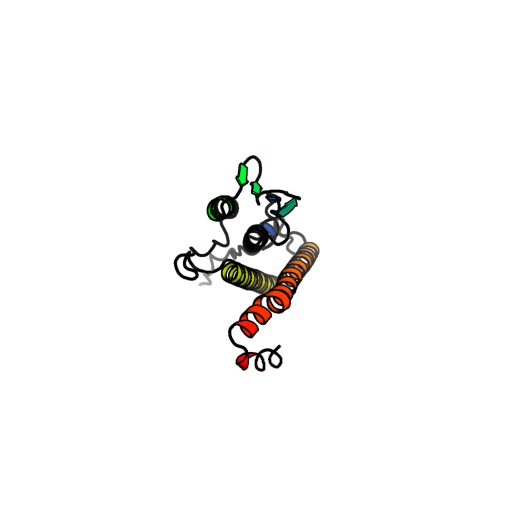 13.196 -0.279 1.00 92.25 83 LEU A N 1
ATOM 637 C CA . LEU A 1 83 ? -6.425 13.863 -0.306 1.00 92.25 83 LEU A CA 1
ATOM 638 C C . LEU A 1 83 ? -5.396 12.990 -1.037 1.00 92.25 83 LEU A C 1
ATOM 640 O O . LEU A 1 83 ? -4.743 13.469 -1.960 1.00 92.25 83 LEU A O 1
ATOM 644 N N . ILE A 1 84 ? -5.305 11.703 -0.697 1.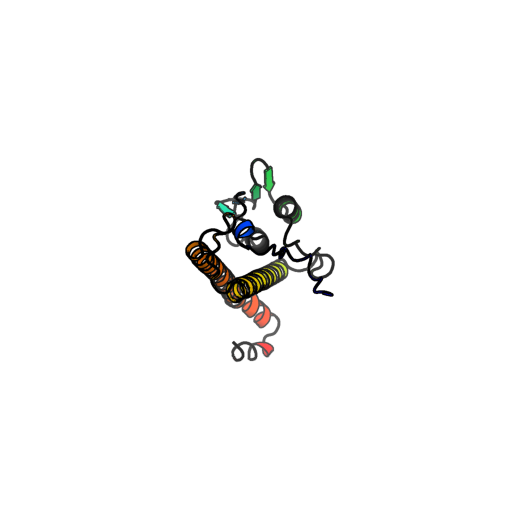00 92.19 84 ILE A N 1
ATOM 645 C CA . ILE A 1 84 ? -4.396 10.760 -1.359 1.00 92.19 84 ILE A CA 1
ATOM 646 C C . ILE A 1 84 ? -4.727 10.638 -2.854 1.00 92.19 84 ILE A C 1
ATOM 648 O O . ILE A 1 84 ? -3.846 10.840 -3.677 1.00 92.19 84 ILE A O 1
ATOM 652 N N . GLU A 1 85 ? -5.981 10.394 -3.229 1.00 90.62 85 GLU A N 1
ATOM 653 C CA . GLU A 1 85 ? -6.414 10.247 -4.628 1.00 90.62 85 GLU A CA 1
ATOM 654 C C . GLU A 1 85 ? -6.095 11.495 -5.465 1.00 90.62 85 GLU A C 1
ATOM 656 O O . GLU A 1 85 ? -5.617 11.386 -6.591 1.00 90.62 85 GLU A O 1
ATOM 661 N N . SER A 1 86 ? -6.284 12.693 -4.900 1.00 90.44 86 SER A N 1
ATOM 662 C CA . SER A 1 86 ? -5.982 13.951 -5.600 1.00 90.44 86 SER A CA 1
ATOM 663 C C . SER A 1 86 ? -4.489 14.162 -5.873 1.00 90.44 86 SER A C 1
ATOM 665 O O . SER A 1 86 ? -4.129 14.896 -6.795 1.00 90.44 86 SER A O 1
ATOM 667 N N . ARG A 1 87 ? -3.613 13.535 -5.078 1.00 90.12 87 ARG A N 1
ATOM 668 C CA . ARG A 1 87 ? -2.150 13.632 -5.208 1.00 90.12 87 ARG A CA 1
ATOM 669 C C . ARG A 1 87 ? -1.551 12.444 -5.959 1.00 90.12 87 ARG A C 1
ATOM 671 O O . ARG A 1 87 ? -0.526 12.601 -6.615 1.00 90.12 87 ARG A O 1
ATOM 678 N N . PHE A 1 88 ? -2.201 11.288 -5.880 1.00 88.75 88 PHE A N 1
ATOM 679 C CA . PHE A 1 88 ? -1.796 10.015 -6.466 1.00 88.75 88 PHE A CA 1
ATOM 680 C C . PHE A 1 88 ? -2.982 9.445 -7.267 1.00 88.75 88 PHE A C 1
ATOM 682 O O . PHE A 1 88 ? -3.722 8.602 -6.755 1.00 88.75 88 PHE A O 1
ATOM 689 N N . PRO A 1 89 ? -3.214 9.914 -8.506 1.00 81.94 89 PRO A N 1
ATOM 690 C CA . PRO A 1 89 ? -4.419 9.568 -9.268 1.00 81.94 89 PRO A CA 1
ATOM 691 C C . PRO A 1 89 ? -4.431 8.125 -9.788 1.00 81.94 89 PRO A C 1
ATOM 693 O O . PRO A 1 89 ? -5.489 7.591 -10.098 1.00 81.94 89 PRO A O 1
ATOM 696 N N . GLU A 1 90 ? -3.271 7.471 -9.875 1.00 81.94 90 GLU A N 1
ATOM 697 C CA . GLU A 1 90 ? -3.148 6.094 -10.352 1.00 81.94 90 GLU A CA 1
ATOM 698 C C . GLU A 1 90 ? -2.338 5.244 -9.360 1.00 81.94 90 GLU A C 1
ATOM 700 O O . GLU A 1 90 ? -1.397 5.762 -8.757 1.00 81.94 90 GLU A O 1
ATOM 705 N N . PRO A 1 91 ? -2.663 3.951 -9.194 1.00 79.81 91 PRO A N 1
ATOM 706 C CA . PRO A 1 91 ? -3.890 3.297 -9.655 1.00 79.81 91 PRO A CA 1
ATOM 707 C C . PRO A 1 91 ? -5.102 3.851 -8.904 1.00 79.81 91 PRO A C 1
ATOM 709 O O . PRO A 1 91 ? -5.037 4.037 -7.691 1.00 79.81 91 PRO A O 1
ATOM 712 N N . ARG A 1 92 ? -6.214 4.132 -9.589 1.00 82.19 92 ARG A N 1
ATOM 713 C CA . ARG A 1 92 ? -7.436 4.627 -8.923 1.00 82.19 92 ARG A CA 1
ATOM 714 C C . ARG A 1 92 ? -7.841 3.701 -7.781 1.00 82.19 92 ARG A C 1
ATOM 716 O O . ARG A 1 92 ? -7.828 2.475 -7.956 1.00 82.19 92 ARG A O 1
ATOM 723 N N . PHE A 1 93 ? -8.222 4.252 -6.625 1.00 77.06 93 PHE A N 1
ATOM 724 C CA . PHE A 1 93 ? -9.038 3.454 -5.714 1.00 77.06 93 PHE A CA 1
ATOM 725 C C . PHE A 1 93 ? -10.274 3.072 -6.527 1.00 77.06 93 PHE A C 1
ATOM 727 O O . PHE A 1 93 ? -10.947 3.959 -7.047 1.00 77.06 93 PHE A O 1
ATOM 734 N N . LYS A 1 94 ? -10.519 1.774 -6.753 1.00 69.19 94 LYS A N 1
ATOM 735 C CA . LYS A 1 94 ? -11.760 1.369 -7.423 1.00 69.19 94 LYS A CA 1
ATOM 736 C C . LYS A 1 94 ? -12.888 2.033 -6.650 1.00 69.19 94 LYS A C 1
ATOM 738 O O . LYS A 1 94 ? -12.920 1.882 -5.427 1.00 69.19 94 LYS A O 1
ATOM 743 N N . ASP A 1 95 ? -13.729 2.802 -7.342 1.00 50.88 95 ASP A N 1
ATOM 744 C CA . ASP A 1 95 ? -14.859 3.467 -6.709 1.00 50.88 95 ASP A CA 1
ATOM 745 C C . ASP A 1 95 ? -15.601 2.399 -5.916 1.00 50.88 95 ASP A C 1
ATOM 747 O O . ASP A 1 95 ? -16.104 1.413 -6.456 1.00 50.88 95 ASP A O 1
ATOM 751 N N . SER A 1 96 ? -15.580 2.563 -4.600 1.00 47.16 96 SER A N 1
ATOM 752 C CA . SER A 1 96 ? -16.024 1.608 -3.589 1.00 47.16 96 SER A CA 1
ATOM 753 C C . SER A 1 96 ? -17.510 1.246 -3.677 1.00 47.16 96 SER A C 1
ATOM 755 O O . SER A 1 96 ? -18.025 0.573 -2.791 1.00 47.16 96 SER A O 1
ATOM 757 N N . ASN A 1 97 ? -18.203 1.683 -4.726 1.00 40.66 97 ASN A N 1
ATOM 758 C CA . ASN A 1 97 ? -19.626 1.483 -4.920 1.00 40.66 97 ASN A CA 1
ATOM 759 C C . ASN A 1 97 ? -19.977 0.093 -5.467 1.00 40.66 97 ASN A C 1
ATOM 761 O O . ASN A 1 97 ? -21.118 -0.311 -5.297 1.00 40.66 97 ASN A O 1
ATOM 765 N N . GLU A 1 98 ? -19.041 -0.655 -6.068 1.00 48.34 98 GLU A N 1
ATOM 766 C CA . GLU A 1 98 ? -19.356 -1.999 -6.593 1.00 48.34 98 GLU A CA 1
ATOM 767 C C . GLU A 1 98 ? -18.828 -3.178 -5.762 1.00 48.34 98 GLU A C 1
ATOM 769 O O . GLU A 1 98 ? -19.336 -4.281 -5.937 1.00 48.34 98 GLU A O 1
ATOM 774 N N . SER A 1 99 ? -17.861 -3.006 -4.845 1.00 52.44 99 SER A N 1
ATOM 775 C CA . SER A 1 99 ? -17.290 -4.166 -4.127 1.00 52.44 99 SER A CA 1
ATOM 776 C C . SER A 1 99 ? -17.443 -4.180 -2.604 1.00 52.44 99 SER A C 1
ATOM 778 O O . SER A 1 99 ? -17.414 -5.268 -2.036 1.00 52.44 99 SER A O 1
ATOM 780 N N . LEU A 1 100 ? -17.581 -3.035 -1.916 1.00 57.44 100 LEU A N 1
ATOM 781 C CA . LEU A 1 100 ? -17.610 -2.978 -0.441 1.00 57.44 100 LEU A CA 1
ATOM 782 C C . LEU A 1 100 ? -18.517 -1.835 0.066 1.00 57.44 100 LEU A C 1
ATOM 784 O O . LEU A 1 100 ? -18.053 -0.704 0.259 1.00 57.44 100 LEU A O 1
ATOM 788 N N . GLU A 1 101 ? -19.791 -2.146 0.338 1.00 63.97 101 GLU A N 1
ATOM 789 C CA . GLU A 1 101 ? -20.796 -1.227 0.911 1.00 63.97 101 GLU A CA 1
ATOM 790 C C . GLU A 1 101 ? -20.310 -0.554 2.198 1.00 63.97 101 GLU A C 1
ATOM 792 O O . GLU A 1 101 ? -19.568 -1.176 2.956 1.00 63.97 101 GLU A O 1
ATOM 797 N N . GLU A 1 102 ? -20.728 0.685 2.493 1.00 64.38 102 GLU A N 1
ATOM 798 C CA . GLU A 1 102 ? -20.303 1.473 3.674 1.00 64.38 102 GLU A CA 1
ATOM 799 C C . GLU A 1 102 ? -20.381 0.697 5.005 1.00 64.38 102 GLU A C 1
ATOM 801 O O . GLU A 1 102 ? -19.497 0.835 5.850 1.00 64.38 102 GLU A O 1
ATOM 806 N N . THR A 1 103 ? -21.354 -0.207 5.121 1.00 73.25 103 THR A N 1
ATOM 807 C CA . THR A 1 103 ? -21.589 -1.146 6.235 1.00 73.25 103 THR A CA 1
ATOM 808 C C . THR A 1 103 ? -20.495 -2.205 6.417 1.00 73.25 103 THR A C 1
ATOM 810 O O . THR A 1 103 ? -20.400 -2.821 7.478 1.00 73.25 103 THR A O 1
ATOM 813 N N . THR A 1 104 ? -19.647 -2.417 5.409 1.00 81.06 104 THR A N 1
ATOM 814 C CA . THR A 1 104 ? -18.591 -3.429 5.430 1.00 81.06 104 THR A CA 1
ATOM 815 C C . THR A 1 104 ? -17.561 -3.115 6.518 1.00 81.06 104 THR A C 1
ATOM 817 O O . THR A 1 104 ? -16.960 -2.029 6.485 1.00 81.06 104 THR A O 1
ATOM 820 N N . PRO A 1 105 ? -17.286 -4.065 7.436 1.00 84.75 105 PRO A N 1
ATOM 821 C CA . PRO A 1 105 ? -16.295 -3.887 8.487 1.00 84.75 105 PRO A CA 1
ATOM 822 C C . PRO A 1 105 ? -14.928 -3.445 7.952 1.00 84.75 105 PRO A C 1
ATOM 824 O O . PRO A 1 105 ? -14.447 -3.941 6.931 1.00 84.75 105 PRO A O 1
ATOM 827 N N . LEU A 1 106 ? -14.257 -2.543 8.677 1.00 81.81 106 LEU A N 1
ATOM 828 C CA . LEU A 1 106 ? -12.948 -2.010 8.277 1.00 81.81 106 LEU A CA 1
ATOM 829 C C . LEU A 1 106 ? -11.896 -3.103 8.052 1.00 81.81 106 LEU A C 1
ATOM 831 O O . LEU A 1 106 ? -11.086 -2.963 7.147 1.00 81.81 106 LEU A O 1
ATOM 835 N N . VAL A 1 107 ? -11.931 -4.197 8.819 1.00 85.06 107 VAL A N 1
ATOM 836 C CA . VAL A 1 107 ? -11.000 -5.327 8.655 1.00 85.06 107 VAL A CA 1
ATOM 837 C C . VAL A 1 107 ? -11.112 -5.985 7.275 1.00 85.06 107 VAL A C 1
ATOM 839 O O . VAL A 1 107 ? -10.098 -6.285 6.656 1.00 85.06 107 VAL A O 1
ATOM 842 N N . VAL A 1 108 ? -12.329 -6.117 6.742 1.00 85.94 108 VAL A N 1
ATOM 843 C CA . VAL A 1 108 ? -12.565 -6.673 5.400 1.00 85.94 108 VAL A CA 1
ATOM 844 C C . VAL A 1 108 ? -12.023 -5.719 4.339 1.00 85.94 108 VAL A C 1
ATOM 846 O O . VAL A 1 108 ? -11.384 -6.140 3.379 1.00 85.94 108 VAL A O 1
ATOM 849 N N . ARG A 1 109 ? -12.217 -4.411 4.539 1.00 85.81 109 ARG A N 1
ATOM 850 C CA . ARG A 1 109 ? -11.691 -3.381 3.633 1.00 85.81 109 ARG A CA 1
ATOM 851 C C . ARG A 1 109 ? -10.164 -3.336 3.639 1.00 85.81 109 ARG A C 1
ATOM 853 O O . ARG A 1 109 ? -9.568 -3.157 2.584 1.00 85.81 109 ARG A O 1
ATOM 860 N N . VAL A 1 110 ? -9.546 -3.506 4.809 1.00 86.88 110 VAL A N 1
ATOM 861 C CA . VAL A 1 110 ? -8.091 -3.633 4.969 1.00 86.88 110 VAL A CA 1
ATOM 862 C C . VAL A 1 110 ? -7.577 -4.843 4.191 1.00 86.88 110 VAL A C 1
ATOM 864 O O . VAL A 1 110 ? -6.677 -4.679 3.372 1.00 86.88 110 VAL A O 1
ATOM 867 N N . ALA A 1 111 ? -8.179 -6.020 4.386 1.00 86.50 111 ALA A N 1
ATOM 868 C CA . ALA A 1 111 ? -7.779 -7.239 3.685 1.00 86.50 111 ALA A CA 1
ATOM 869 C C . ALA A 1 111 ? -7.902 -7.088 2.161 1.00 86.50 111 ALA A C 1
ATOM 871 O O . ALA A 1 111 ? -6.956 -7.367 1.428 1.00 86.50 111 ALA A O 1
ATOM 872 N N . TRP A 1 112 ? -9.026 -6.542 1.688 1.00 87.56 112 TRP A N 1
ATOM 873 C CA . TRP A 1 112 ? -9.241 -6.282 0.266 1.00 87.56 112 TRP A CA 1
ATOM 874 C C . TRP A 1 112 ? -8.209 -5.316 -0.328 1.00 87.56 112 TRP A C 1
ATOM 876 O O . TRP A 1 112 ? -7.715 -5.532 -1.437 1.00 87.56 112 TRP A O 1
ATOM 886 N N . LEU A 1 113 ? -7.877 -4.243 0.396 1.00 86.94 113 LEU A N 1
ATOM 887 C CA . LEU A 1 113 ? -6.905 -3.255 -0.061 1.00 86.94 113 LEU A CA 1
ATOM 888 C C . LEU A 1 113 ? -5.496 -3.851 -0.116 1.00 86.94 113 LEU A C 1
ATOM 890 O O . LEU A 1 113 ? -4.754 -3.578 -1.056 1.00 86.94 113 LEU A O 1
ATOM 894 N N . GLN A 1 114 ? -5.160 -4.717 0.840 1.00 87.25 114 GLN A N 1
ATOM 895 C CA . GLN A 1 114 ? -3.892 -5.436 0.858 1.00 87.25 114 GLN A CA 1
ATOM 896 C C . GLN A 1 114 ? -3.788 -6.440 -0.303 1.00 87.25 114 GLN A C 1
ATOM 898 O O . GLN A 1 114 ? -2.800 -6.415 -1.036 1.00 87.25 114 GLN A O 1
ATOM 903 N N . HIS A 1 115 ? -4.832 -7.243 -0.555 1.00 88.62 115 HIS A N 1
ATOM 904 C CA . HIS A 1 115 ? -4.912 -8.118 -1.736 1.00 88.62 115 HIS A CA 1
ATOM 905 C C . HIS A 1 115 ? -4.776 -7.325 -3.038 1.00 88.62 115 HIS A C 1
ATOM 907 O O . HIS A 1 115 ? -4.008 -7.695 -3.925 1.00 88.62 115 HIS A O 1
ATOM 913 N N . SER A 1 116 ? -5.488 -6.202 -3.142 1.00 86.25 116 SER A N 1
ATOM 914 C CA . SER A 1 116 ? -5.431 -5.329 -4.317 1.00 86.25 116 SER A CA 1
ATOM 915 C C . SER A 1 116 ? -4.033 -4.744 -4.512 1.00 86.25 116 SER A C 1
ATOM 917 O O . SER A 1 116 ? -3.545 -4.712 -5.640 1.00 86.25 116 SER A O 1
ATOM 919 N N . SER A 1 117 ? -3.363 -4.339 -3.428 1.00 84.50 117 SER A N 1
ATOM 920 C CA . SER A 1 117 ? -1.976 -3.870 -3.467 1.00 84.50 117 SER A CA 1
ATOM 921 C C . SER A 1 117 ? -1.051 -4.950 -4.031 1.00 84.50 117 SER A C 1
ATOM 923 O O . SER A 1 117 ? -0.329 -4.680 -4.990 1.00 84.50 117 SER A O 1
ATOM 925 N N . ILE A 1 118 ? -1.141 -6.192 -3.542 1.00 87.69 118 ILE A N 1
ATOM 926 C CA . ILE A 1 118 ? -0.333 -7.320 -4.038 1.00 87.69 118 ILE A CA 1
ATOM 927 C C . ILE A 1 118 ? -0.551 -7.552 -5.532 1.00 87.69 118 ILE A C 1
ATOM 929 O O . ILE A 1 118 ? 0.418 -7.634 -6.284 1.00 87.69 118 ILE A O 1
ATOM 933 N N . VAL A 1 119 ? -1.806 -7.628 -5.980 1.00 88.06 119 VAL A N 1
ATOM 934 C CA . VAL A 1 119 ? -2.131 -7.882 -7.394 1.00 88.06 119 VAL A CA 1
ATOM 935 C C . VAL A 1 119 ? -1.556 -6.792 -8.295 1.00 88.06 119 VAL A C 1
ATOM 937 O O . VAL A 1 119 ? -0.994 -7.091 -9.350 1.00 88.06 119 VAL A O 1
ATOM 940 N N . VAL A 1 120 ? -1.661 -5.529 -7.881 1.00 83.69 120 VAL A N 1
ATOM 941 C CA . VAL A 1 120 ? -1.146 -4.397 -8.658 1.00 83.69 120 VAL A CA 1
ATOM 942 C C . VAL A 1 120 ? 0.391 -4.413 -8.674 1.00 83.69 120 VAL A C 1
ATOM 944 O O . VAL A 1 120 ? 0.984 -4.291 -9.747 1.00 83.69 120 VAL A O 1
ATOM 947 N N . HIS A 1 121 ? 1.058 -4.675 -7.543 1.00 83.75 121 HIS A N 1
ATOM 948 C CA . HIS A 1 121 ? 2.521 -4.824 -7.489 1.00 83.75 121 HIS A CA 1
ATOM 949 C C . HIS A 1 121 ? 3.029 -6.005 -8.331 1.00 83.75 121 HIS A C 1
ATOM 951 O O . HIS A 1 121 ? 3.971 -5.829 -9.103 1.00 83.75 121 HIS A O 1
ATOM 957 N N . LEU A 1 122 ? 2.385 -7.174 -8.252 1.00 88.81 122 LEU A N 1
ATOM 958 C CA . LEU A 1 122 ? 2.717 -8.344 -9.073 1.00 88.81 122 LEU A CA 1
ATOM 959 C C . LEU A 1 122 ? 2.518 -8.067 -10.562 1.00 88.81 122 LEU A C 1
ATOM 961 O O . LEU A 1 122 ? 3.388 -8.390 -11.367 1.00 88.81 122 LEU A O 1
ATOM 965 N N . GLY A 1 123 ? 1.411 -7.426 -10.940 1.00 86.62 123 GLY A N 1
ATOM 966 C CA . GLY A 1 123 ? 1.169 -7.035 -12.327 1.00 86.62 123 GLY A CA 1
ATOM 967 C C . GLY A 1 123 ? 2.257 -6.098 -12.859 1.00 86.62 123 GLY A C 1
ATOM 968 O O . GLY A 1 123 ? 2.741 -6.275 -13.977 1.00 86.62 123 GLY A O 1
ATOM 969 N N . CYS A 1 124 ? 2.693 -5.131 -12.048 1.00 82.31 124 CYS A N 1
ATOM 970 C CA . CYS A 1 124 ? 3.821 -4.259 -12.377 1.00 82.31 124 CYS A CA 1
ATOM 971 C C . CYS A 1 124 ? 5.145 -5.029 -12.482 1.00 82.31 124 CYS A C 1
ATOM 973 O O . CYS A 1 124 ? 5.901 -4.794 -13.426 1.00 82.31 124 CYS A O 1
ATOM 975 N N . PHE A 1 125 ? 5.401 -5.970 -11.568 1.00 84.81 125 PHE A N 1
ATOM 976 C CA . PHE A 1 125 ? 6.588 -6.826 -11.590 1.00 84.81 125 PHE A CA 1
ATOM 977 C C . PHE A 1 125 ? 6.663 -7.637 -12.886 1.00 84.81 125 PHE A C 1
ATOM 979 O O . PHE A 1 125 ? 7.660 -7.556 -13.601 1.00 84.81 125 PHE A O 1
ATOM 986 N N . VAL A 1 126 ? 5.582 -8.344 -13.235 1.00 88.25 126 VAL A N 1
ATOM 987 C CA . VAL A 1 126 ? 5.494 -9.160 -14.455 1.00 88.25 126 VAL A CA 1
ATOM 988 C C . VAL A 1 126 ? 5.742 -8.302 -15.693 1.00 88.25 126 VAL A C 1
ATOM 990 O O . VAL A 1 126 ? 6.632 -8.611 -16.484 1.00 88.25 126 VAL A O 1
ATOM 993 N N . ARG A 1 127 ? 5.053 -7.162 -15.818 1.00 83.50 127 ARG A N 1
ATOM 994 C CA . ARG A 1 127 ? 5.244 -6.245 -16.955 1.00 83.50 127 ARG A CA 1
ATOM 995 C C . ARG A 1 127 ? 6.684 -5.749 -17.076 1.00 83.50 127 ARG A C 1
ATOM 997 O O . ARG A 1 127 ? 7.181 -5.599 -18.189 1.00 83.50 127 ARG A O 1
ATOM 1004 N N . TRP A 1 128 ? 7.354 -5.490 -15.954 1.00 80.56 128 TRP A N 1
ATOM 1005 C CA . TRP A 1 128 ? 8.755 -5.076 -15.967 1.00 80.56 128 TRP A CA 1
ATOM 1006 C C . TRP A 1 128 ? 9.686 -6.229 -16.353 1.00 80.56 128 TRP A C 1
ATOM 1008 O O . TRP A 1 128 ? 10.584 -6.032 -17.167 1.00 80.56 128 TRP A O 1
ATOM 1018 N N . THR A 1 129 ? 9.454 -7.447 -15.852 1.00 82.75 129 THR A N 1
ATOM 1019 C CA . THR A 1 129 ? 10.235 -8.624 -16.275 1.00 82.75 129 THR A CA 1
ATOM 1020 C C . THR A 1 129 ? 10.097 -8.908 -17.769 1.00 82.75 129 THR A C 1
ATOM 1022 O O . THR A 1 129 ? 11.093 -9.177 -18.440 1.00 82.75 129 THR A O 1
ATOM 1025 N N . GLU A 1 130 ? 8.884 -8.791 -18.313 1.00 84.12 130 GLU A N 1
ATOM 1026 C CA . GLU A 1 130 ? 8.617 -8.948 -19.742 1.00 84.12 130 GLU A CA 1
ATOM 1027 C C . GLU A 1 130 ? 9.349 -7.874 -20.556 1.00 84.12 130 GLU A C 1
ATOM 1029 O O . GLU A 1 130 ? 10.029 -8.194 -21.534 1.00 84.12 130 GLU A O 1
ATOM 1034 N N . ASP A 1 131 ? 9.290 -6.612 -20.128 1.00 77.06 131 ASP A N 1
ATOM 1035 C CA . ASP A 1 131 ? 10.011 -5.507 -20.768 1.00 77.06 131 ASP A CA 1
ATOM 1036 C C . ASP A 1 131 ? 11.538 -5.725 -20.757 1.00 77.06 131 ASP A C 1
ATOM 1038 O O . ASP A 1 131 ? 12.178 -5.652 -21.808 1.00 77.06 131 ASP A O 1
ATOM 1042 N N . LEU A 1 132 ? 12.116 -6.113 -19.615 1.00 76.81 132 LEU A N 1
ATOM 1043 C CA . LEU A 1 132 ? 13.545 -6.437 -19.509 1.00 76.81 132 LEU A CA 1
ATOM 1044 C C . LEU A 1 132 ? 13.941 -7.605 -20.425 1.00 76.81 132 LEU A C 1
ATOM 1046 O O . LEU A 1 132 ? 14.984 -7.552 -21.082 1.00 76.81 132 LEU A O 1
ATOM 1050 N N . SER A 1 133 ? 13.102 -8.643 -20.508 1.00 78.62 133 SER A N 1
ATOM 1051 C CA . SER A 1 133 ? 13.360 -9.811 -21.360 1.00 78.62 133 SER A CA 1
ATOM 1052 C C . SER A 1 133 ? 13.286 -9.481 -22.857 1.00 78.62 133 SER A C 1
ATOM 1054 O O . SER A 1 133 ? 14.108 -9.957 -23.640 1.00 78.62 133 SER A O 1
ATOM 1056 N N . THR A 1 134 ? 12.342 -8.624 -23.261 1.00 77.56 134 THR A N 1
ATOM 1057 C CA . THR A 1 134 ? 12.091 -8.279 -24.671 1.00 77.56 134 THR A CA 1
ATOM 1058 C C . THR A 1 134 ? 13.076 -7.249 -25.216 1.00 77.56 134 THR A C 1
ATOM 1060 O O . THR A 1 134 ? 13.402 -7.292 -26.403 1.00 77.56 134 THR A O 1
ATOM 1063 N N . ARG A 1 135 ? 13.613 -6.361 -24.367 1.00 69.00 135 ARG A N 1
ATOM 1064 C CA . ARG A 1 135 ? 14.687 -5.423 -24.746 1.00 69.00 135 ARG A CA 1
ATOM 1065 C C . ARG A 1 135 ? 16.031 -6.110 -24.985 1.00 69.00 135 ARG A C 1
ATOM 1067 O O . ARG A 1 135 ? 16.930 -5.483 -25.543 1.00 69.00 135 ARG A O 1
ATOM 1074 N N . GLY A 1 136 ? 16.174 -7.382 -24.597 1.00 56.97 136 GLY A N 1
ATOM 1075 C CA . GLY A 1 136 ? 17.275 -8.249 -25.024 1.00 56.97 136 GLY A CA 1
ATOM 1076 C C . GLY A 1 136 ? 18.672 -7.685 -24.752 1.00 56.97 136 GLY A C 1
ATOM 1077 O O . GLY A 1 136 ? 19.579 -7.891 -25.553 1.00 56.97 136 GLY A O 1
ATOM 1078 N N . GLY A 1 137 ? 18.846 -6.922 -23.668 1.00 54.88 137 GLY A N 1
ATOM 1079 C CA . GLY A 1 137 ? 20.131 -6.308 -23.341 1.00 54.88 137 GLY A CA 1
ATOM 1080 C C . GLY A 1 137 ? 20.620 -5.281 -24.366 1.00 54.88 137 GLY A C 1
ATOM 1081 O O . GLY A 1 137 ? 21.829 -5.071 -24.457 1.00 54.88 137 GLY A O 1
ATOM 1082 N N . LEU A 1 138 ? 19.740 -4.627 -25.141 1.00 54.81 138 LEU A N 1
ATOM 1083 C CA . LEU A 1 138 ? 20.143 -3.420 -25.862 1.00 54.81 138 LEU A CA 1
ATOM 1084 C C . LEU A 1 138 ? 20.607 -2.390 -24.821 1.00 54.81 138 LEU A C 1
ATOM 1086 O O . LEU A 1 138 ? 19.798 -1.728 -24.179 1.00 54.81 138 LEU A O 1
ATOM 1090 N N . TRP A 1 139 ? 21.927 -2.244 -24.689 1.00 54.28 139 TRP A N 1
ATOM 1091 C CA . TRP A 1 139 ? 22.658 -1.271 -23.861 1.00 54.28 139 TRP A CA 1
ATOM 1092 C C . TRP A 1 139 ? 22.418 0.190 -24.274 1.00 54.28 139 TRP A C 1
ATOM 1094 O O . TRP A 1 139 ? 23.251 1.064 -24.035 1.00 54.28 139 TRP A O 1
ATOM 1104 N N . SER A 1 140 ? 21.303 0.461 -24.946 1.00 52.19 140 SER A N 1
ATOM 1105 C CA . SER A 1 140 ? 20.839 1.806 -25.209 1.00 52.19 140 SER A CA 1
ATOM 1106 C C . SER A 1 140 ? 20.413 2.391 -23.873 1.00 52.19 140 SER A C 1
ATOM 1108 O O . SER A 1 140 ? 19.319 2.118 -23.393 1.00 52.19 140 SER A O 1
ATOM 1110 N N . VAL A 1 141 ? 21.313 3.161 -23.265 1.00 54.97 141 VAL A N 1
ATOM 1111 C CA . VAL A 1 141 ? 21.034 3.944 -22.064 1.00 54.97 141 VAL A CA 1
ATOM 1112 C C . VAL A 1 141 ? 19.897 4.899 -22.403 1.00 54.97 141 VAL A C 1
ATOM 1114 O O . VAL A 1 141 ? 20.105 5.883 -23.111 1.00 54.97 141 VAL A O 1
ATOM 1117 N N . ASP A 1 142 ? 18.693 4.588 -21.931 1.00 57.88 142 ASP A N 1
ATOM 1118 C CA . ASP A 1 142 ? 17.616 5.562 -21.879 1.00 57.88 142 ASP A CA 1
ATOM 1119 C C . ASP A 1 142 ? 17.892 6.462 -20.664 1.00 57.88 142 ASP A C 1
ATOM 1121 O O . ASP A 1 142 ? 17.878 5.973 -19.529 1.00 57.88 142 ASP A O 1
ATOM 1125 N N . PRO A 1 143 ? 18.167 7.765 -20.855 1.00 58.62 143 PRO A N 1
ATOM 1126 C CA . PRO A 1 143 ? 18.441 8.676 -19.749 1.00 58.62 143 PRO A CA 1
ATOM 1127 C C . PRO A 1 143 ? 17.314 8.732 -18.708 1.00 58.62 143 PRO A C 1
ATOM 1129 O O . PRO A 1 143 ? 17.588 9.065 -17.556 1.00 58.62 143 PRO A O 1
ATOM 1132 N N . ALA A 1 144 ? 16.072 8.408 -19.088 1.00 61.34 144 ALA A N 1
ATOM 1133 C CA . ALA A 1 144 ? 14.935 8.374 -18.171 1.00 61.34 144 ALA A CA 1
ATOM 1134 C C . ALA A 1 144 ? 14.960 7.147 -17.240 1.00 61.34 144 ALA A C 1
ATOM 1136 O O . ALA A 1 144 ? 14.528 7.224 -16.090 1.00 61.34 144 ALA A O 1
ATOM 1137 N N . VAL A 1 145 ? 15.493 6.015 -17.706 1.00 60.00 145 VAL A N 1
ATOM 1138 C CA . VAL A 1 145 ? 15.443 4.732 -16.982 1.00 60.00 145 VAL A CA 1
ATOM 1139 C C . VAL A 1 145 ? 16.776 4.429 -16.288 1.00 60.00 145 VAL A C 1
ATOM 1141 O O . VAL A 1 145 ? 16.797 3.898 -15.169 1.00 60.00 145 VAL A O 1
ATOM 1144 N N . GLY A 1 146 ? 17.880 4.894 -16.872 1.00 70.94 146 GLY A N 1
ATOM 1145 C CA . GLY A 1 146 ? 19.241 4.758 -16.367 1.00 70.94 146 GLY A CA 1
ATOM 1146 C C . GLY A 1 146 ? 20.060 3.736 -17.156 1.00 70.94 146 GLY A C 1
ATOM 1147 O O . GLY A 1 146 ? 19.723 3.341 -18.266 1.00 70.94 146 GLY A O 1
ATOM 1148 N N . SER A 1 147 ? 21.196 3.326 -16.590 1.00 75.12 147 SER A N 1
ATOM 1149 C CA . SER A 1 147 ? 21.980 2.226 -17.166 1.00 75.12 147 SER A CA 1
ATOM 1150 C C . SER A 1 147 ? 21.311 0.872 -16.885 1.00 75.12 147 SER A C 1
ATOM 1152 O O . SER A 1 147 ? 20.640 0.746 -15.858 1.00 75.12 147 SER A O 1
ATOM 1154 N N . PRO A 1 148 ? 21.579 -0.184 -17.677 1.00 76.62 148 PRO A N 1
ATOM 1155 C CA . PRO A 1 148 ? 21.047 -1.525 -17.406 1.00 76.62 148 PRO A CA 1
ATOM 1156 C C . PRO A 1 148 ? 21.321 -2.020 -15.976 1.00 76.62 148 PRO A C 1
ATOM 1158 O O . PRO A 1 148 ? 20.478 -2.648 -15.345 1.00 76.62 148 PRO A O 1
ATOM 1161 N N . ARG A 1 149 ? 22.482 -1.668 -15.405 1.00 80.25 149 ARG A N 1
ATOM 1162 C CA . ARG A 1 149 ? 22.818 -1.986 -14.009 1.00 80.25 149 ARG A CA 1
ATOM 1163 C C . ARG A 1 149 ? 21.916 -1.260 -13.004 1.00 80.25 149 ARG A C 1
ATOM 1165 O O . ARG A 1 149 ? 21.590 -1.825 -11.965 1.00 80.25 149 ARG A O 1
ATOM 1172 N N . MET A 1 150 ? 21.536 -0.014 -13.289 1.00 79.75 150 MET A N 1
ATOM 1173 C CA . MET A 1 150 ? 20.581 0.724 -12.458 1.00 79.75 150 MET A CA 1
ATOM 1174 C C . MET A 1 150 ? 19.185 0.122 -12.566 1.00 79.75 150 MET A C 1
ATOM 1176 O O . MET A 1 150 ? 18.509 0.027 -11.552 1.00 79.75 150 MET A O 1
ATOM 1180 N N . GLU A 1 151 ? 18.767 -0.313 -13.754 1.00 78.38 151 GLU A N 1
ATOM 1181 C CA . GLU A 1 151 ? 17.471 -0.971 -13.940 1.00 78.38 151 GLU A CA 1
ATOM 1182 C C . GLU A 1 151 ? 17.364 -2.263 -13.129 1.00 78.38 151 GLU A C 1
ATOM 1184 O O . GLU A 1 151 ? 16.398 -2.427 -12.390 1.00 78.38 151 GLU A O 1
ATOM 1189 N N . VAL A 1 152 ? 18.388 -3.124 -13.172 1.00 80.25 152 VAL A N 1
ATOM 1190 C CA . VAL A 1 152 ? 18.433 -4.351 -12.354 1.00 80.25 152 VAL A CA 1
ATOM 1191 C C . VAL A 1 152 ? 18.379 -4.029 -10.860 1.00 80.25 152 VAL A C 1
ATOM 1193 O O . VAL A 1 152 ? 17.647 -4.678 -10.118 1.00 80.25 152 VAL A O 1
ATOM 1196 N N . ARG A 1 153 ? 19.098 -2.995 -10.410 1.00 83.00 153 ARG A N 1
ATOM 1197 C CA . ARG A 1 153 ? 19.049 -2.569 -9.005 1.00 83.00 153 ARG A CA 1
ATOM 1198 C C . ARG A 1 153 ? 17.656 -2.069 -8.605 1.00 83.00 153 ARG A C 1
ATOM 1200 O O . ARG A 1 153 ? 17.160 -2.426 -7.546 1.00 83.00 153 ARG A O 1
ATOM 1207 N N . LYS A 1 154 ? 17.009 -1.261 -9.446 1.00 81.56 154 LYS A N 1
ATOM 1208 C CA . LYS A 1 154 ? 15.646 -0.767 -9.187 1.00 81.56 154 LYS A CA 1
ATOM 1209 C C . LYS A 1 154 ? 14.628 -1.912 -9.174 1.00 81.56 154 LYS A C 1
ATOM 1211 O O . LYS A 1 154 ? 13.675 -1.880 -8.403 1.00 81.56 154 LYS A O 1
ATOM 1216 N N . PHE A 1 155 ? 14.839 -2.917 -10.019 1.00 81.94 155 PHE A N 1
ATOM 1217 C CA . PHE A 1 155 ? 14.038 -4.133 -10.048 1.00 81.94 155 PHE A CA 1
ATOM 1218 C C . PHE A 1 155 ? 14.176 -4.938 -8.746 1.00 81.94 155 PHE A C 1
ATOM 1220 O O . PHE A 1 155 ? 13.171 -5.351 -8.175 1.00 81.94 155 PHE A O 1
ATOM 1227 N N . GLU A 1 156 ? 15.399 -5.099 -8.235 1.00 84.69 156 GLU A N 1
ATOM 1228 C CA . GLU A 1 156 ? 15.678 -5.726 -6.934 1.00 84.69 156 GLU A CA 1
ATOM 1229 C C . GLU A 1 156 ? 15.033 -4.958 -5.767 1.00 84.69 156 GLU A C 1
ATOM 1231 O O . GLU A 1 156 ? 14.395 -5.555 -4.896 1.00 84.69 156 GLU A O 1
ATOM 1236 N N . GLU A 1 157 ? 15.138 -3.626 -5.773 1.00 84.12 157 GLU A N 1
ATOM 1237 C CA . GLU A 1 157 ? 14.493 -2.760 -4.779 1.00 84.12 157 GLU A CA 1
ATOM 1238 C C . GLU A 1 157 ? 12.961 -2.924 -4.813 1.00 84.12 157 GLU A C 1
ATOM 1240 O O . GLU A 1 157 ? 12.329 -3.070 -3.767 1.00 84.12 157 GLU A O 1
ATOM 1245 N N . PHE A 1 158 ? 12.355 -2.978 -6.004 1.00 82.88 158 PHE A N 1
ATOM 1246 C CA . PHE A 1 158 ? 10.914 -3.198 -6.155 1.00 82.88 158 PHE A CA 1
ATOM 1247 C C . PHE A 1 158 ? 10.473 -4.603 -5.724 1.00 82.88 158 PHE A C 1
ATOM 1249 O O . PHE A 1 158 ? 9.445 -4.749 -5.064 1.00 82.88 158 PHE A O 1
ATOM 1256 N N . TYR A 1 159 ? 11.257 -5.632 -6.052 1.00 86.31 159 TYR A N 1
ATOM 1257 C CA . TYR A 1 159 ? 11.018 -6.999 -5.589 1.00 86.31 159 TYR A CA 1
ATOM 1258 C C . TYR A 1 159 ? 11.038 -7.093 -4.060 1.00 86.31 159 TYR A C 1
ATOM 1260 O O . TYR A 1 159 ? 10.183 -7.751 -3.471 1.00 86.31 159 TYR A O 1
ATOM 1268 N N . SER A 1 160 ? 11.971 -6.388 -3.417 1.00 87.00 160 SER A N 1
ATOM 1269 C CA . SER A 1 160 ? 12.065 -6.343 -1.954 1.00 87.00 160 SER A CA 1
ATOM 1270 C C . SER A 1 160 ? 10.803 -5.738 -1.331 1.00 87.00 160 SER A C 1
ATOM 1272 O O . SER A 1 160 ? 10.237 -6.325 -0.415 1.00 87.00 160 SER A O 1
ATOM 1274 N N . VAL A 1 161 ? 10.294 -4.633 -1.891 1.00 83.44 161 VAL A N 1
ATOM 1275 C CA . VAL A 1 161 ? 9.020 -4.025 -1.459 1.00 83.44 161 VAL A CA 1
ATOM 1276 C C . VAL A 1 161 ? 7.843 -4.986 -1.657 1.00 83.44 161 VAL A C 1
ATOM 1278 O O . VAL A 1 161 ? 7.005 -5.129 -0.771 1.00 83.44 161 VAL A O 1
ATOM 1281 N N . LEU A 1 162 ? 7.775 -5.682 -2.797 1.00 86.19 162 LEU A N 1
ATOM 1282 C CA . LEU A 1 162 ? 6.729 -6.677 -3.044 1.00 86.19 162 LEU A CA 1
ATOM 1283 C C . LEU A 1 162 ? 6.765 -7.809 -2.001 1.00 86.19 162 LEU A C 1
ATOM 1285 O O . LEU A 1 162 ? 5.713 -8.195 -1.490 1.00 86.19 162 LEU A O 1
ATOM 1289 N N . LEU A 1 163 ? 7.953 -8.316 -1.659 1.00 90.12 163 LEU A N 1
ATOM 1290 C CA . LEU A 1 163 ? 8.110 -9.334 -0.618 1.00 90.12 163 LEU A CA 1
ATOM 1291 C C . LEU A 1 163 ? 7.649 -8.837 0.755 1.00 90.12 163 LEU A C 1
ATOM 1293 O O . LEU A 1 163 ? 6.982 -9.585 1.469 1.00 90.12 163 LEU A O 1
ATOM 1297 N N . GLU A 1 164 ? 7.967 -7.593 1.117 1.00 87.69 164 GLU A N 1
ATOM 1298 C CA . GLU A 1 164 ? 7.503 -6.980 2.368 1.00 87.69 164 GLU A CA 1
ATOM 1299 C C . GLU A 1 164 ? 5.969 -6.934 2.425 1.00 87.69 164 GLU A C 1
ATOM 1301 O O . GLU A 1 164 ? 5.377 -7.417 3.392 1.00 87.69 164 GLU A O 1
ATOM 1306 N N . VAL A 1 165 ? 5.313 -6.463 1.358 1.00 84.31 165 VAL A N 1
ATOM 1307 C CA . VAL A 1 165 ? 3.841 -6.406 1.275 1.00 84.31 165 VAL A CA 1
ATOM 1308 C C . VAL A 1 165 ? 3.218 -7.805 1.365 1.00 84.31 165 VAL A C 1
ATOM 1310 O O . VAL A 1 165 ? 2.216 -7.994 2.059 1.00 84.31 165 VAL A O 1
ATOM 1313 N N . MET A 1 166 ? 3.805 -8.807 0.701 1.00 90.06 166 MET A N 1
ATOM 1314 C CA . MET A 1 166 ? 3.326 -10.195 0.762 1.00 90.06 166 MET A CA 1
ATOM 1315 C C . MET A 1 166 ? 3.511 -10.823 2.151 1.00 90.06 166 MET A C 1
ATOM 1317 O O . MET A 1 166 ? 2.629 -11.542 2.621 1.00 90.06 166 MET A O 1
ATOM 1321 N N . LEU A 1 167 ? 4.625 -10.542 2.831 1.00 92.25 167 LEU A N 1
ATOM 1322 C CA . LEU A 1 167 ? 4.868 -11.032 4.187 1.00 92.25 167 LEU A CA 1
ATOM 1323 C C . LEU A 1 167 ? 3.883 -10.414 5.181 1.00 92.25 167 LEU A C 1
ATOM 1325 O O . LEU A 1 167 ? 3.285 -11.128 5.986 1.00 92.25 167 LEU A O 1
ATOM 1329 N N . GLU A 1 168 ? 3.689 -9.097 5.119 1.00 88.81 168 GLU A N 1
ATOM 1330 C CA . GLU A 1 168 ? 2.694 -8.415 5.947 1.00 88.81 168 GLU A CA 1
ATOM 1331 C C . GLU A 1 168 ? 1.279 -8.932 5.681 1.00 88.81 168 GLU A C 1
ATOM 1333 O O . GLU A 1 168 ? 0.439 -8.949 6.583 1.00 88.81 168 GLU A O 1
ATOM 1338 N N . HIS A 1 169 ? 1.006 -9.362 4.452 1.00 89.88 169 HIS A N 1
ATOM 1339 C CA . HIS A 1 169 ? -0.261 -9.964 4.083 1.00 89.88 169 HIS A CA 1
ATOM 1340 C C . HIS A 1 169 ? -0.480 -11.328 4.720 1.00 89.88 169 HIS A C 1
ATOM 1342 O O . HIS A 1 169 ? -1.476 -11.503 5.421 1.00 89.88 169 HIS A O 1
ATOM 1348 N N . ALA A 1 170 ? 0.483 -12.237 4.590 1.00 91.19 170 ALA A N 1
ATOM 1349 C CA . ALA A 1 170 ? 0.420 -13.535 5.256 1.00 91.19 170 ALA A CA 1
ATOM 1350 C C . ALA A 1 170 ? 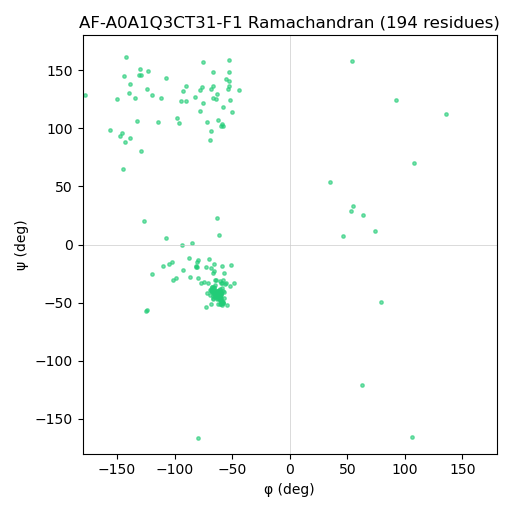0.275 -13.382 6.783 1.00 91.19 170 ALA A C 1
ATOM 1352 O O . ALA A 1 170 ? -0.534 -14.057 7.414 1.00 91.19 170 ALA A O 1
ATOM 1353 N N . GLN A 1 171 ? 0.998 -12.429 7.382 1.00 91.62 171 GLN A N 1
ATOM 1354 C CA . GLN A 1 171 ? 0.904 -12.144 8.816 1.00 91.62 171 GLN A CA 1
ATOM 1355 C C . GLN A 1 171 ? -0.465 -11.595 9.240 1.00 91.62 171 GLN A C 1
ATOM 1357 O O . GLN A 1 171 ? -0.939 -11.899 10.337 1.00 91.62 171 GLN A O 1
ATOM 1362 N N . MET A 1 172 ? -1.084 -10.759 8.406 1.00 89.25 172 MET A N 1
ATOM 1363 C CA . MET A 1 172 ? -2.429 -10.229 8.632 1.00 89.25 172 MET A CA 1
ATOM 1364 C C . MET A 1 172 ? -3.466 -11.357 8.571 1.00 89.25 172 MET A C 1
ATOM 1366 O O . MET A 1 172 ? -4.335 -11.442 9.445 1.00 89.25 172 MET A O 1
ATOM 1370 N N . GLU A 1 173 ? -3.330 -12.266 7.605 1.00 89.56 173 GLU A N 1
ATOM 1371 C CA . GLU A 1 173 ? -4.190 -13.441 7.503 1.00 89.56 173 GLU A CA 1
ATOM 1372 C C . GLU A 1 173 ? -4.054 -14.353 8.727 1.00 89.56 173 GLU A C 1
ATOM 1374 O O . GLU A 1 173 ? -5.051 -14.637 9.391 1.00 89.56 173 GLU A O 1
ATOM 1379 N N . GLU A 1 174 ? -2.824 -14.711 9.097 1.00 91.88 174 GLU A N 1
ATOM 1380 C CA . GLU A 1 174 ? -2.536 -15.606 10.221 1.00 91.88 174 GLU A CA 1
ATOM 1381 C 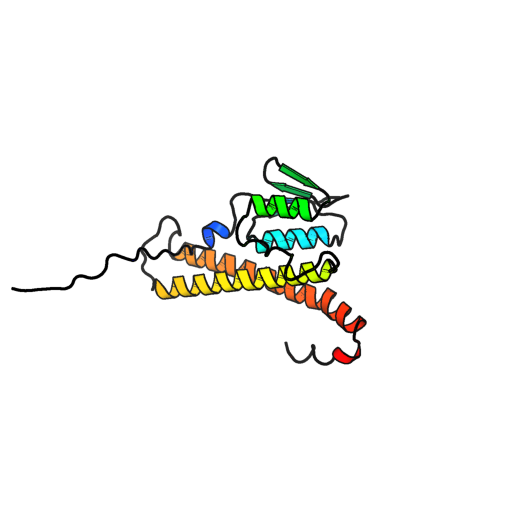C . GLU A 1 174 ? -3.007 -15.047 11.570 1.00 91.88 174 GLU A C 1
ATOM 1383 O O . GLU A 1 174 ? -3.581 -15.771 12.386 1.00 91.88 174 GLU A O 1
ATOM 1388 N N . ARG A 1 175 ? -2.780 -13.753 11.828 1.00 90.44 175 ARG A N 1
ATOM 1389 C CA . ARG A 1 175 ? -3.027 -13.160 13.154 1.00 90.44 175 ARG A CA 1
ATOM 1390 C C . ARG A 1 175 ? -4.410 -12.555 13.321 1.00 90.44 175 ARG A C 1
ATOM 1392 O O . ARG A 1 175 ? -4.847 -12.377 14.457 1.00 90.44 175 ARG A O 1
ATOM 1399 N N . VAL A 1 176 ? -5.080 -12.198 12.226 1.00 87.75 176 VAL A N 1
ATOM 1400 C CA . VAL A 1 176 ? -6.353 -11.468 12.278 1.00 87.75 176 VAL A CA 1
ATOM 1401 C C . VAL A 1 176 ? -7.448 -12.212 11.528 1.00 87.75 176 VAL A C 1
ATOM 1403 O O . VAL A 1 176 ? -8.471 -12.527 12.132 1.00 87.75 176 VAL A O 1
ATOM 1406 N N . ILE A 1 177 ? -7.263 -12.526 10.246 1.00 87.94 177 ILE A N 1
ATOM 1407 C CA . ILE A 1 177 ? -8.358 -13.061 9.417 1.00 87.94 177 ILE A CA 1
ATOM 1408 C C . ILE A 1 177 ? -8.695 -14.502 9.780 1.00 87.94 177 ILE A C 1
ATOM 1410 O O . ILE A 1 177 ? -9.852 -14.783 10.087 1.00 87.94 177 ILE A O 1
ATOM 1414 N N . PHE A 1 178 ? -7.721 -15.411 9.795 1.00 89.56 178 PHE A N 1
ATOM 1415 C CA . PHE A 1 178 ? -7.975 -16.821 10.092 1.00 89.56 178 PHE A CA 1
ATOM 1416 C C . PHE A 1 178 ? -8.559 -17.034 11.495 1.00 89.56 178 PHE A C 1
ATOM 1418 O O . PHE A 1 178 ? -9.530 -17.789 11.606 1.00 89.56 178 PHE A O 1
ATOM 1425 N N . PRO A 1 179 ? -8.095 -16.341 12.557 1.00 89.75 179 PRO A N 1
ATOM 1426 C CA . PRO A 1 179 ? -8.744 -16.419 13.863 1.00 89.75 179 PRO A CA 1
ATOM 1427 C C . PRO A 1 179 ? -10.192 -15.913 13.850 1.00 89.75 179 PRO A C 1
ATOM 1429 O O . PRO A 1 179 ? -11.059 -16.524 14.477 1.00 89.75 179 PRO A O 1
ATOM 1432 N N . LEU A 1 180 ? -10.479 -14.820 13.129 1.00 87.56 180 LEU A N 1
ATOM 1433 C CA . LEU A 1 180 ? -11.844 -14.296 13.002 1.00 87.56 180 LEU A CA 1
ATOM 1434 C C . LEU A 1 180 ? -12.762 -15.274 12.264 1.00 87.56 180 LEU A C 1
ATOM 1436 O O . LEU A 1 180 ? -13.877 -15.514 12.727 1.00 87.56 180 LEU A O 1
ATOM 1440 N N . LEU A 1 181 ? -12.289 -15.860 11.163 1.00 86.31 181 LEU A N 1
ATOM 1441 C CA . LEU A 1 181 ? -13.040 -16.851 10.392 1.00 86.31 181 LEU A CA 1
ATOM 1442 C C . LEU A 1 181 ? -13.276 -18.127 11.202 1.00 86.31 181 LEU A C 1
ATOM 1444 O O . LEU A 1 181 ? -14.408 -18.581 11.277 1.00 86.31 181 LEU A O 1
ATOM 1448 N N . THR A 1 182 ? -12.256 -18.639 11.893 1.00 87.00 182 THR A N 1
ATOM 1449 C CA . THR A 1 182 ? -12.377 -19.831 12.753 1.00 87.00 182 THR A CA 1
ATOM 1450 C C . THR A 1 182 ? -13.384 -19.618 13.880 1.00 87.00 182 THR A C 1
ATOM 1452 O O . THR A 1 182 ? -14.132 -20.521 14.241 1.00 87.00 182 THR A O 1
ATOM 1455 N N . LYS A 1 183 ? -13.428 -18.412 14.457 1.00 87.94 183 LYS A N 1
ATOM 1456 C CA . LYS A 1 183 ? -14.405 -18.081 15.500 1.00 87.94 183 LYS A CA 1
ATOM 1457 C C . LYS A 1 183 ? -15.829 -17.961 14.948 1.00 87.94 183 LYS A C 1
ATOM 1459 O O . LYS A 1 183 ? -16.777 -18.247 15.675 1.00 87.94 183 LYS A O 1
ATOM 1464 N N . ALA A 1 184 ? -15.975 -17.489 13.712 1.00 85.62 184 ALA A N 1
ATOM 1465 C CA . ALA A 1 184 ? -17.266 -17.361 13.044 1.00 85.62 184 ALA A CA 1
ATOM 1466 C C . ALA A 1 184 ? -17.794 -18.710 12.527 1.00 85.62 184 ALA A C 1
ATOM 1468 O O . ALA A 1 184 ? -19.003 -18.924 12.541 1.00 85.62 184 ALA A O 1
ATOM 1469 N N . ASP A 1 185 ? -16.896 -19.603 12.108 1.00 82.56 185 ASP A N 1
ATOM 1470 C CA . ASP A 1 185 ? -17.198 -20.922 11.554 1.00 82.56 185 ASP A CA 1
ATOM 1471 C C . ASP A 1 185 ? -16.150 -21.965 12.014 1.00 82.56 185 ASP A C 1
ATOM 1473 O O . ASP A 1 185 ? -15.121 -22.166 11.356 1.00 82.56 185 ASP A O 1
ATOM 1477 N N . PRO A 1 186 ? -16.373 -22.612 13.176 1.00 71.94 186 PRO A N 1
ATOM 1478 C CA . PRO A 1 186 ? -15.409 -23.533 13.782 1.00 71.94 186 PRO A CA 1
ATOM 1479 C C . PRO A 1 186 ? -15.131 -24.791 12.948 1.00 71.94 186 PRO A C 1
ATOM 1481 O O . PRO A 1 186 ? -14.014 -25.313 12.990 1.00 71.94 186 PRO A O 1
ATOM 1484 N N . ASP A 1 187 ? -16.111 -25.260 12.171 1.00 69.62 187 ASP A N 1
ATOM 1485 C CA . ASP A 1 187 ? -16.058 -26.547 11.461 1.00 69.62 187 ASP A CA 1
ATOM 1486 C C . ASP A 1 187 ? -15.237 -26.483 10.157 1.00 69.62 187 ASP A C 1
ATOM 1488 O O . ASP A 1 187 ? -14.835 -27.513 9.613 1.00 69.62 187 ASP A O 1
ATOM 1492 N N . ASN A 1 188 ? -14.913 -25.278 9.678 1.00 58.16 188 ASN A N 1
ATOM 1493 C CA . ASN A 1 188 ? -14.158 -25.047 8.441 1.00 58.16 188 ASN A CA 1
ATOM 1494 C C . ASN A 1 188 ? -12.632 -24.896 8.667 1.00 58.16 188 ASN A C 1
ATOM 1496 O O . ASN A 1 188 ? -11.847 -24.733 7.733 1.00 58.16 188 ASN A O 1
ATOM 1500 N N . SER A 1 189 ? -12.181 -24.976 9.922 1.00 53.06 189 SER A N 1
ATOM 1501 C CA . SER A 1 189 ? -10.786 -24.748 10.335 1.00 53.06 189 SER A CA 1
A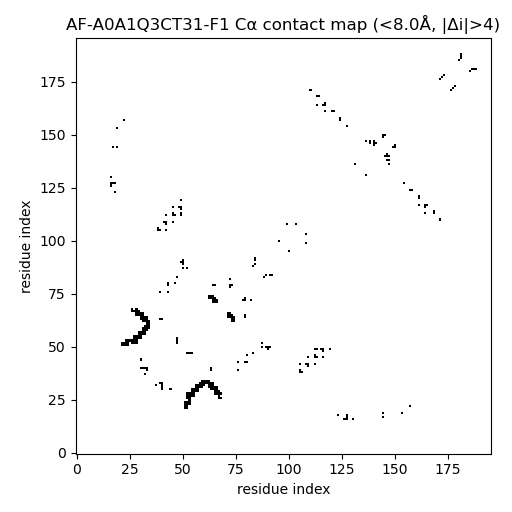TOM 1502 C C . SER A 1 189 ? -9.786 -25.813 9.848 1.00 53.06 189 SER A C 1
ATOM 1504 O O . SER A 1 189 ? -8.593 -25.533 9.728 1.00 53.06 189 SER A O 1
ATOM 1506 N N . TYR A 1 190 ? -10.254 -27.009 9.477 1.00 50.62 190 TYR A N 1
ATOM 1507 C CA . TYR A 1 190 ? -9.399 -28.090 8.969 1.00 50.62 190 TYR A CA 1
ATOM 1508 C C . TYR A 1 190 ? -9.011 -27.951 7.491 1.00 50.62 190 TYR A C 1
ATOM 1510 O O . TYR A 1 190 ? -8.087 -28.632 7.057 1.00 50.62 190 TYR A O 1
ATOM 1518 N N . ILE A 1 191 ? -9.667 -27.093 6.704 1.00 52.88 191 ILE A N 1
ATOM 1519 C CA . ILE A 1 191 ? -9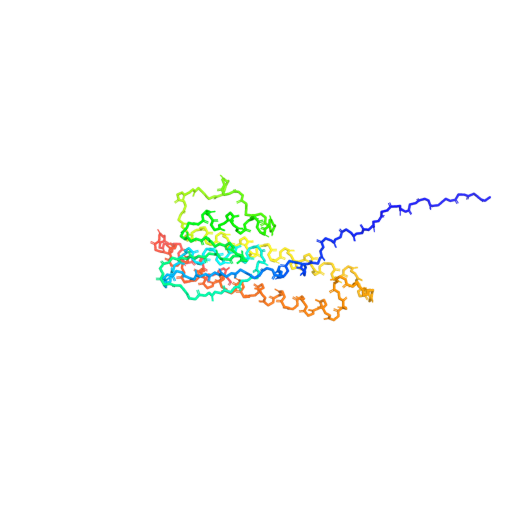.411 -26.993 5.253 1.00 52.88 191 ILE A CA 1
ATOM 1520 C C . ILE A 1 191 ? -8.261 -26.019 4.935 1.00 52.88 191 ILE A C 1
ATOM 1522 O O . ILE A 1 191 ? -7.532 -26.215 3.960 1.00 52.88 191 ILE A O 1
ATOM 1526 N N . TYR A 1 192 ? -8.039 -25.014 5.786 1.00 52.38 192 TYR A N 1
ATOM 1527 C CA . TYR A 1 192 ? -7.042 -23.959 5.555 1.00 52.38 192 TYR A CA 1
ATOM 1528 C C . TYR A 1 192 ? -5.604 -24.349 5.932 1.00 52.38 192 TYR A C 1
ATOM 1530 O O . TYR A 1 192 ? -4.665 -23.725 5.453 1.00 52.38 192 TYR A O 1
ATOM 1538 N N . ILE A 1 193 ? -5.409 -25.395 6.745 1.00 51.94 193 ILE A N 1
ATOM 1539 C CA . ILE A 1 193 ? -4.072 -25.830 7.196 1.00 51.94 193 ILE A CA 1
ATOM 1540 C C . ILE A 1 193 ? -3.356 -26.692 6.132 1.00 51.94 193 ILE A C 1
ATOM 1542 O O . ILE A 1 193 ? -2.135 -26.800 6.154 1.00 51.94 193 ILE A O 1
ATOM 1546 N N . TYR A 1 194 ? -4.082 -27.279 5.171 1.00 44.97 194 TYR A N 1
ATOM 1547 C CA . TYR A 1 194 ? -3.525 -28.249 4.210 1.00 44.97 194 TYR A CA 1
ATOM 1548 C C . TYR A 1 194 ? -3.359 -27.735 2.768 1.00 44.97 194 TYR A C 1
ATOM 1550 O O . TYR A 1 194 ? -3.012 -28.529 1.898 1.00 44.97 194 TYR A O 1
ATOM 1558 N N . ASN A 1 195 ? -3.609 -26.450 2.489 1.00 42.19 195 ASN A N 1
ATOM 1559 C CA . ASN A 1 195 ? -3.561 -25.900 1.121 1.00 42.19 195 ASN A CA 1
ATOM 1560 C C . ASN A 1 195 ? -2.654 -24.661 0.949 1.00 42.19 195 ASN A C 1
ATOM 1562 O O . ASN A 1 195 ? -2.826 -23.928 -0.024 1.00 42.19 195 ASN A O 1
ATOM 1566 N N . LEU A 1 196 ? -1.701 -24.431 1.860 1.00 45.53 196 LEU A N 1
ATOM 1567 C CA . LEU A 1 196 ? -0.607 -23.462 1.682 1.00 45.53 196 LEU A CA 1
ATOM 1568 C C . LEU A 1 196 ? 0.686 -24.175 1.273 1.00 45.53 196 LEU A C 1
ATOM 1570 O O . LEU A 1 196 ? 1.032 -25.177 1.939 1.00 45.53 196 LEU A O 1
#

Secondary structure (DSSP, 8-state):
------------------THHHHT-S-EEEEE--STT-HHHHHHHHHHHHTT-EEEEE--SSS-EEEETTEEEES-HHHHHHHHHHH--SSPPP-TTTT--TTS-HHHHHHHHHHHHHHHHHHHHHHHHHHHHHTTT----BTTTB-HHHHHHHHHHHHHHHHHHHHHHHHHIIIIIHHHHHHH-GGGTTTSSS--

Radius of gyration: 21.38 Å; Cα contacts (8 Å, |Δi|>4): 181; chains: 1; bounding box: 44×50×82 Å

Nearest PDB structures (foldseek):
  6uih-assembly1_A  TM=4.784E-01  e=5.012E-03  Mus musculus
  6nv6-assembly1_A  TM=3.833E-01  e=1.473E-02  Xanthomonas citri pv. citri str. 306
  4zb7-assembly2_C  TM=3.802E-01  e=2.455E-02  Phanerodontia chrysosporium

pLDDT: mean 75.79, std 18.13, range [29.03, 95.0]

Solvent-accessible surface area (backbone atoms only — not comparable to full-atom values): 11605 Å² total; per-residue (Å²): 141,81,88,84,86,88,83,70,92,76,71,81,78,86,58,101,68,62,64,68,74,44,67,46,40,89,64,59,31,42,36,28,29,25,45,90,87,37,62,66,38,55,39,52,51,40,52,34,56,44,34,34,46,31,66,47,81,40,94,34,82,75,52,28,29,43,31,52,88,93,46,74,41,67,72,48,69,66,59,40,50,51,55,47,42,77,76,37,64,54,62,60,76,72,72,54,85,81,82,55,59,90,85,54,55,65,67,59,53,37,53,51,41,47,54,51,28,51,53,52,50,50,50,53,49,52,55,48,54,52,50,58,61,71,52,67,77,62,83,71,64,43,85,89,70,39,47,74,71,49,42,54,50,52,50,52,54,51,50,50,54,49,50,50,56,52,50,54,45,54,50,45,39,66,72,48,48,50,54,53,49,34,72,75,41,67,87,60,55,76,63,70,77,76,75,121